Protein AF-A0A7W1G9V1-F1 (afdb_monomer_lite)

Sequence (197 aa):
MNDANRSIFRVDVLQRYMQSREEPVFPRCISPPIFVCLWLLLGLLVTGGLVAWFAQMPMYASGLAVVVSWQGKNQSLRDDVVMIAFLPPENLSRLRVGQKVFLGIDKAGNRLSIPIVAVEPEISSPSLARERFALNPGAAQAITQPSAIAVAPFEPSPTSLPASAYVGSIYHVDVEVGSRRVASLLPLVGRFFGESR

Foldseek 3Di:
DDPPDPDPDDVVVVVVVVVVVPPPPPPPPCDPVNVVVVVVVVVVVVVVVVVLQPDWDFDWFKFKKAWAFDPDPDPPDDRFTKIKTWTAPVLLVLDDFQWWKWWDPDPVRDTDTWTFHDWDNDWDALVRCCVVRVADPVVSVVRHGTTTITMTGDDDPPDPDGSVVRHNPMTIMIIRSDIDGSQCVPPVRVVPPPDDD

Radius of gyration: 36.72 Å; chains: 1; bounding box: 50×38×138 Å

Secondary structure (DSSP, 8-state):
-------SS-HHHHHHHHHGGGS--------HHHHHHHHHHHHHHHHHHHHHHHPEEEEEEEEEEEEEE---SSTTSTT-EEEEEEE-GGGGGG--TTPEEEEE--TT--EEEEE--EE-SSPBPHHHHHHHTT--HHHHHH--S-BEEEEEE----S-SS-GGGGTT-EEEEEEEEEEEEGGGGSTTTHHHH----

Structure (mmCIF, N/CA/C/O backbone):
data_AF-A0A7W1G9V1-F1
#
_entry.id   AF-A0A7W1G9V1-F1
#
loop_
_atom_site.group_PDB
_atom_site.id
_atom_site.type_symbol
_atom_site.label_atom_id
_atom_site.label_alt_id
_atom_site.label_comp_id
_atom_site.label_asym_id
_atom_site.label_entity_id
_atom_site.label_seq_id
_atom_site.pdbx_PDB_ins_code
_atom_site.Cartn_x
_atom_site.Cartn_y
_atom_site.Cartn_z
_atom_site.occupancy
_atom_site.B_iso_or_equiv
_atom_site.auth_seq_id
_atom_site.auth_comp_id
_atom_site.auth_asym_id
_atom_site.auth_atom_id
_atom_site.pdbx_PDB_model_num
ATOM 1 N N . MET A 1 1 ? -24.607 17.369 111.874 1.00 38.44 1 MET A N 1
ATOM 2 C CA . MET A 1 1 ? -23.996 18.115 110.755 1.00 38.44 1 MET A CA 1
ATOM 3 C C . MET A 1 1 ? -23.663 17.108 109.672 1.00 38.44 1 MET A C 1
ATOM 5 O O . MET A 1 1 ? -22.661 16.425 109.797 1.00 38.44 1 MET A O 1
ATOM 9 N N . ASN A 1 2 ? -24.562 16.940 108.698 1.00 43.75 2 ASN A N 1
ATOM 10 C CA . ASN A 1 2 ? -24.405 16.004 107.584 1.00 43.75 2 ASN A CA 1
ATOM 11 C C . ASN A 1 2 ? -24.379 16.814 106.287 1.00 43.75 2 ASN A C 1
ATOM 13 O O . ASN A 1 2 ? -25.431 17.149 105.745 1.00 43.75 2 ASN A O 1
ATOM 17 N N . ASP A 1 3 ? -23.176 17.124 105.811 1.00 54.22 3 ASP A N 1
ATOM 18 C CA . ASP A 1 3 ? -22.940 17.599 104.450 1.00 54.22 3 ASP A CA 1
ATOM 19 C C . ASP A 1 3 ? -23.044 16.410 103.491 1.00 54.22 3 ASP A C 1
ATOM 21 O O . ASP A 1 3 ? -22.060 15.786 103.095 1.00 54.22 3 ASP A O 1
ATOM 25 N N . ALA A 1 4 ? -24.279 16.051 103.148 1.00 56.56 4 ALA A N 1
ATOM 26 C CA . ALA A 1 4 ? -24.560 15.054 102.131 1.00 56.56 4 ALA A CA 1
ATOM 27 C C . ALA A 1 4 ? -24.703 15.737 100.763 1.00 56.56 4 ALA A C 1
ATOM 29 O O . ALA A 1 4 ? -25.782 16.141 100.340 1.00 56.56 4 ALA A O 1
ATOM 30 N N . ASN A 1 5 ? -23.566 15.827 100.078 1.00 56.22 5 ASN A N 1
ATOM 31 C CA . ASN A 1 5 ? -23.441 15.496 98.661 1.00 56.22 5 ASN A CA 1
ATOM 32 C C . ASN A 1 5 ? -24.384 16.239 97.690 1.00 56.22 5 ASN A C 1
ATOM 34 O O . ASN A 1 5 ? -25.265 15.662 97.049 1.00 56.22 5 ASN A O 1
ATOM 38 N N . ARG A 1 6 ? -24.149 17.544 97.526 1.00 57.19 6 ARG A N 1
ATOM 39 C CA . ARG A 1 6 ? -24.751 18.351 96.459 1.00 57.19 6 ARG A CA 1
ATOM 40 C C . ARG A 1 6 ? -24.034 18.049 95.137 1.00 57.19 6 ARG A C 1
ATOM 42 O O . ARG A 1 6 ? -23.133 18.771 94.725 1.00 57.19 6 ARG A O 1
ATOM 49 N N . SER A 1 7 ? -24.418 16.945 94.497 1.00 60.22 7 SER A N 1
ATOM 50 C CA . SER A 1 7 ? -23.969 16.578 93.150 1.00 60.22 7 SER A CA 1
ATOM 51 C C . SER A 1 7 ? -24.288 17.707 92.161 1.00 60.22 7 SER A C 1
ATOM 53 O O . SER A 1 7 ? -25.448 17.956 91.834 1.00 60.22 7 SER A O 1
ATOM 55 N N . ILE A 1 8 ? -23.248 18.396 91.682 1.00 60.09 8 ILE A N 1
ATOM 56 C CA . ILE A 1 8 ? -23.322 19.420 90.620 1.00 60.09 8 ILE A CA 1
ATOM 57 C C . ILE A 1 8 ? -23.707 18.790 89.270 1.00 60.09 8 ILE A C 1
ATOM 59 O O . ILE A 1 8 ? -24.211 19.465 88.372 1.00 60.09 8 I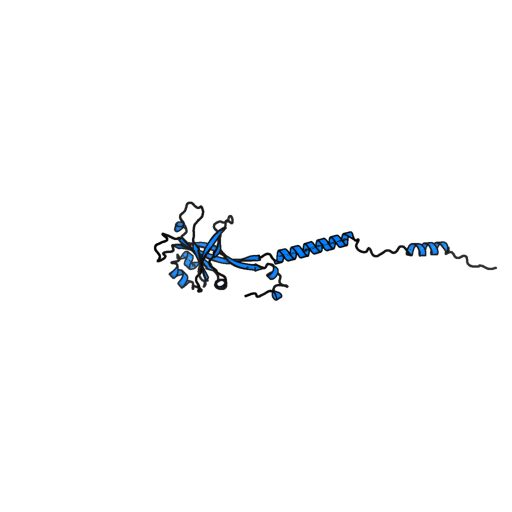LE A O 1
ATOM 63 N N . PHE A 1 9 ? -23.550 17.473 89.143 1.00 57.84 9 PHE A N 1
ATOM 64 C CA . PHE A 1 9 ? -24.032 16.712 88.005 1.00 57.84 9 PHE A CA 1
ATOM 65 C C . PHE A 1 9 ? -25.499 16.352 88.235 1.00 57.84 9 PHE A C 1
ATOM 67 O O . PHE A 1 9 ? -25.835 15.381 88.917 1.00 57.84 9 PHE A O 1
ATOM 74 N N . ARG A 1 10 ? -26.392 17.173 87.674 1.00 62.53 10 ARG A N 1
ATOM 75 C CA . ARG A 1 10 ? -27.800 16.807 87.508 1.00 62.53 10 ARG A CA 1
ATOM 76 C C . ARG A 1 10 ? -27.857 15.543 86.651 1.00 62.53 10 ARG A C 1
ATOM 78 O O . ARG A 1 10 ? -27.397 15.545 85.510 1.00 62.53 10 ARG A O 1
ATOM 85 N N . VAL A 1 11 ? -28.439 14.484 87.204 1.00 65.31 11 VAL A N 1
ATOM 86 C CA . VAL A 1 11 ? -28.649 13.192 86.527 1.00 65.31 11 VAL A CA 1
ATOM 87 C C . VAL A 1 11 ? -29.382 13.379 85.187 1.00 65.31 11 VAL A C 1
ATOM 89 O O . VAL A 1 11 ? -29.061 12.711 84.208 1.00 65.31 11 VAL A O 1
ATOM 92 N N . ASP A 1 12 ? -30.242 14.396 85.091 1.00 63.50 12 ASP A N 1
ATOM 93 C CA . ASP A 1 12 ? -30.962 14.767 83.866 1.00 63.50 12 ASP A CA 1
ATOM 94 C C . ASP A 1 12 ? -30.051 15.129 82.679 1.00 63.50 12 ASP A C 1
ATOM 96 O O . ASP A 1 12 ? -30.422 14.937 81.519 1.00 63.50 12 ASP A O 1
ATOM 100 N N . VAL A 1 13 ? -28.851 15.663 82.938 1.00 66.75 13 VAL A N 1
ATOM 101 C CA . VAL A 1 13 ? -27.919 16.081 81.875 1.00 66.75 13 VAL A CA 1
ATOM 102 C C . VAL A 1 13 ? -27.185 14.871 81.303 1.00 66.75 13 VAL A C 1
ATOM 104 O O . VAL A 1 13 ? -26.988 14.785 80.093 1.00 66.75 13 VAL A O 1
ATOM 107 N N . LEU A 1 14 ? -26.852 13.902 82.160 1.00 68.81 14 LEU A N 1
ATOM 108 C CA . LEU A 1 14 ? -26.299 12.609 81.753 1.00 68.81 14 LEU A CA 1
ATOM 109 C C . LEU A 1 14 ? -27.310 11.814 80.923 1.00 68.81 14 LEU A C 1
ATOM 111 O O . LEU A 1 14 ? -26.939 11.249 79.898 1.00 68.81 14 LEU A O 1
ATOM 115 N N . GLN A 1 15 ? -28.591 11.847 81.298 1.00 69.06 15 GLN A N 1
ATOM 116 C CA . GLN A 1 15 ? -29.641 11.149 80.560 1.00 69.06 15 GLN A CA 1
ATOM 117 C C . GLN A 1 15 ? -29.842 11.725 79.150 1.00 69.06 15 GLN A C 1
ATOM 119 O O . GLN A 1 15 ? -29.914 10.963 78.189 1.00 69.06 15 GLN A O 1
ATOM 124 N N . ARG A 1 16 ? -29.818 13.057 78.986 1.00 66.69 16 ARG A N 1
ATOM 125 C CA . ARG A 1 16 ? -29.844 13.681 77.647 1.00 66.69 16 ARG A CA 1
ATOM 126 C C . ARG A 1 16 ? -28.592 13.374 76.826 1.00 66.69 16 ARG A C 1
ATOM 128 O O . ARG A 1 16 ? -28.695 13.166 75.623 1.00 66.69 16 ARG A O 1
ATOM 135 N N . TYR A 1 17 ? -27.423 13.313 77.463 1.00 68.12 17 TYR A N 1
ATOM 136 C CA . TYR A 1 17 ? -26.169 13.003 76.772 1.00 68.12 17 TYR A CA 1
ATOM 137 C C . TYR A 1 17 ? -26.102 11.542 76.297 1.00 68.12 17 TYR A C 1
ATOM 139 O O . TYR A 1 17 ? -25.549 11.270 75.233 1.00 68.12 17 TYR A O 1
ATOM 147 N N . MET A 1 18 ? -26.697 10.606 77.047 1.00 68.56 18 MET A N 1
ATOM 148 C CA . MET A 1 18 ? -26.841 9.212 76.610 1.00 68.56 18 MET A CA 1
ATOM 149 C C . MET A 1 18 ? -27.850 9.083 75.463 1.00 68.56 18 MET A C 1
ATOM 151 O O . MET A 1 18 ? -27.569 8.386 74.494 1.00 68.56 18 MET A O 1
ATOM 155 N N . GLN A 1 19 ? -28.957 9.828 75.510 1.00 64.75 19 GLN A N 1
ATOM 156 C CA . GLN A 1 19 ? -29.991 9.801 74.471 1.00 64.75 19 GLN A CA 1
ATOM 157 C C . GLN A 1 19 ? -29.522 10.417 73.136 1.00 64.75 19 GLN A C 1
ATOM 159 O O . GLN A 1 19 ? -29.914 9.950 72.073 1.00 64.75 19 GLN A O 1
ATOM 164 N N . SER A 1 20 ? -28.623 11.410 73.161 1.00 60.06 20 SER A N 1
ATOM 165 C CA . SER A 1 20 ? -28.018 11.980 71.943 1.00 60.06 20 SER A CA 1
ATOM 166 C C . SER A 1 20 ? -26.908 11.124 71.315 1.00 60.06 20 SER A C 1
ATOM 168 O O . SER A 1 20 ? -26.479 11.429 70.205 1.00 60.06 20 SER A O 1
ATOM 170 N N . ARG A 1 21 ? -26.425 10.060 71.978 1.00 58.34 21 ARG A N 1
ATOM 171 C CA . ARG A 1 21 ? -25.443 9.121 71.394 1.00 58.34 21 ARG A CA 1
ATOM 172 C C . ARG A 1 21 ? -26.074 7.967 70.615 1.00 58.34 21 ARG A C 1
ATOM 174 O O . ARG A 1 21 ? -25.341 7.185 70.015 1.00 58.34 21 ARG A O 1
ATOM 181 N N . GLU A 1 22 ? -27.398 7.875 70.612 1.00 57.56 22 GLU A N 1
ATOM 182 C CA . GLU A 1 22 ? -28.141 6.849 69.881 1.00 57.56 22 GLU A CA 1
ATOM 183 C C . GLU A 1 22 ? -28.600 7.298 68.498 1.00 57.56 22 GLU A C 1
ATOM 185 O O . GLU A 1 22 ? -29.248 6.507 67.824 1.00 57.56 22 GLU A O 1
ATOM 190 N N . GLU A 1 23 ? -28.256 8.506 68.031 1.00 55.50 23 GLU A N 1
ATOM 191 C CA . GLU A 1 23 ? -28.350 8.772 66.596 1.00 55.50 23 GLU A CA 1
ATOM 192 C C . GLU A 1 23 ? -27.282 7.919 65.916 1.00 55.50 23 GLU A C 1
ATOM 194 O O . GLU A 1 23 ? -26.089 8.243 65.988 1.00 55.50 23 GLU A O 1
ATOM 199 N N . PRO A 1 24 ? -27.663 6.789 65.296 1.00 55.78 24 PRO A N 1
ATOM 200 C CA . PRO A 1 24 ? -26.703 5.948 64.638 1.00 55.78 24 PRO A CA 1
ATOM 201 C C . PRO A 1 24 ? -26.304 6.772 63.428 1.00 55.78 24 PRO A C 1
ATOM 203 O O . PRO A 1 24 ? -27.071 6.923 62.473 1.00 55.78 24 PRO A O 1
ATOM 206 N N . VAL A 1 25 ? -25.111 7.356 63.480 1.00 58.84 25 VAL A N 1
ATOM 207 C CA . VAL A 1 25 ? -24.459 7.904 62.300 1.00 58.84 25 VAL A CA 1
ATOM 208 C C . VAL A 1 25 ? -24.107 6.683 61.463 1.00 58.84 25 VAL A C 1
ATOM 210 O O . VAL A 1 25 ? -22.977 6.200 61.482 1.00 58.84 25 VAL A O 1
ATOM 213 N N . PHE A 1 26 ? -25.120 6.105 60.810 1.00 56.03 26 PHE A N 1
ATOM 214 C CA . PHE A 1 26 ? -24.938 5.030 59.862 1.00 56.03 26 PHE A CA 1
ATOM 215 C C . PHE A 1 26 ? -23.887 5.559 58.888 1.00 56.03 26 PHE A C 1
ATOM 217 O O . PHE A 1 26 ? -24.108 6.630 58.304 1.00 56.03 26 PHE A O 1
ATOM 224 N N . PRO A 1 27 ? -22.719 4.896 58.765 1.00 60.25 27 PRO A N 1
ATOM 225 C CA . PRO A 1 27 ? -21.726 5.291 57.780 1.00 60.25 27 PRO A CA 1
ATOM 226 C C . PRO A 1 27 ? -22.494 5.329 56.475 1.00 60.25 27 PRO A C 1
ATOM 228 O O . PRO A 1 27 ? -23.068 4.303 56.135 1.00 60.25 27 PRO A O 1
ATOM 231 N N . ARG A 1 28 ? -22.633 6.515 55.859 1.00 60.72 28 ARG A N 1
ATOM 232 C CA . ARG A 1 28 ? -23.491 6.767 54.691 1.00 60.72 28 ARG A CA 1
ATOM 233 C C . ARG A 1 28 ? -23.286 5.636 53.690 1.00 60.72 28 ARG A C 1
ATOM 235 O O . ARG A 1 28 ? -22.370 5.687 52.870 1.00 60.72 28 ARG A O 1
ATOM 242 N N . CYS A 1 29 ? -24.112 4.598 53.796 1.00 57.47 29 CYS A N 1
ATOM 243 C CA . CYS A 1 29 ? -24.125 3.504 52.860 1.00 57.47 29 CYS A CA 1
ATOM 244 C C . CYS A 1 29 ? -24.561 4.179 51.579 1.00 57.47 29 CYS A C 1
ATOM 246 O O . CYS A 1 29 ? -25.627 4.793 51.523 1.00 57.47 29 CYS A O 1
ATOM 248 N N . ILE A 1 30 ? -23.631 4.182 50.635 1.00 60.53 30 ILE A N 1
ATOM 249 C CA . ILE A 1 30 ? -23.743 4.701 49.282 1.00 60.53 30 ILE A CA 1
ATOM 250 C C . ILE A 1 30 ? -25.204 4.563 48.849 1.00 60.53 30 ILE A C 1
ATOM 252 O O . ILE A 1 30 ? -25.733 3.452 48.813 1.00 60.53 30 ILE A O 1
ATOM 256 N N . SER A 1 31 ? -25.887 5.692 48.657 1.00 67.56 31 SER A N 1
ATOM 257 C CA . SER A 1 31 ? -27.336 5.686 48.480 1.00 67.56 31 SER A CA 1
ATOM 258 C C . SER A 1 31 ? -27.717 4.791 47.287 1.00 67.56 31 SER A C 1
ATOM 260 O O . SER A 1 31 ? -26.986 4.769 46.291 1.00 67.56 31 SER A O 1
ATOM 262 N N . PRO A 1 32 ? -28.853 4.067 47.343 1.00 75.50 32 PRO A N 1
ATOM 263 C CA . PRO A 1 32 ? -29.289 3.150 46.284 1.00 75.50 32 PRO A CA 1
ATOM 264 C C . PRO A 1 32 ? -29.155 3.685 44.843 1.00 75.50 32 PRO A C 1
ATOM 266 O O . PRO A 1 32 ? -28.687 2.936 43.984 1.00 75.50 32 PRO A O 1
ATOM 269 N N . PRO A 1 33 ? -29.472 4.965 44.536 1.00 78.00 33 PRO A N 1
ATOM 270 C CA . PRO A 1 33 ? -29.296 5.487 43.179 1.00 78.00 33 PRO A CA 1
ATOM 271 C C . PRO A 1 33 ? -27.828 5.597 42.740 1.00 78.00 33 PRO A C 1
ATOM 273 O O . PRO A 1 33 ? -27.540 5.427 41.557 1.00 78.00 33 PRO A O 1
ATOM 276 N N . ILE A 1 34 ? -26.885 5.841 43.659 1.00 84.06 34 ILE A N 1
ATOM 277 C CA . ILE A 1 34 ? -25.451 5.904 43.330 1.00 84.06 34 ILE A CA 1
ATOM 278 C C . ILE A 1 34 ? -24.946 4.519 42.922 1.00 84.06 34 ILE A C 1
ATOM 280 O O . ILE A 1 34 ? -24.155 4.413 41.990 1.00 84.06 34 ILE A O 1
ATOM 284 N N . PHE A 1 35 ? -25.440 3.455 43.562 1.00 84.12 35 PHE A N 1
ATOM 285 C CA . PHE A 1 35 ? -25.099 2.082 43.188 1.00 84.12 35 PHE A CA 1
ATOM 286 C C . PHE A 1 35 ? -25.554 1.757 41.760 1.00 84.12 35 PHE A C 1
ATOM 288 O O . PHE A 1 35 ? -24.770 1.238 40.969 1.00 84.12 35 PHE A O 1
ATOM 295 N N . VAL A 1 36 ? -26.784 2.134 41.393 1.00 87.31 36 VAL A N 1
ATOM 296 C CA . VAL A 1 36 ? -27.292 1.975 40.018 1.00 87.31 36 VAL A CA 1
ATOM 297 C C . VAL A 1 36 ? -26.468 2.801 39.028 1.00 87.31 36 VAL A C 1
ATOM 299 O O . VAL A 1 36 ? -26.092 2.295 37.975 1.00 87.31 36 VAL A O 1
ATOM 302 N N . CYS A 1 37 ? -26.134 4.047 39.376 1.00 87.38 37 CYS A N 1
ATOM 303 C CA . CYS A 1 37 ? -25.309 4.917 38.538 1.00 87.38 37 CYS A CA 1
ATOM 304 C C . CYS A 1 37 ? -23.906 4.325 38.301 1.00 87.38 37 CYS A C 1
ATOM 306 O O . CYS A 1 37 ? -23.437 4.284 37.165 1.00 87.38 37 CYS A O 1
ATOM 308 N N . LEU A 1 38 ? -23.268 3.788 39.347 1.00 88.44 38 LEU A N 1
ATOM 309 C CA . LEU A 1 38 ? -21.981 3.095 39.249 1.00 88.44 38 LEU A CA 1
ATOM 310 C C . LEU A 1 38 ? -22.063 1.853 38.356 1.00 88.44 38 LEU A C 1
ATOM 312 O O . LEU A 1 38 ? -21.178 1.648 37.530 1.00 88.44 38 LEU A O 1
ATOM 316 N N . TRP A 1 39 ? -23.124 1.053 38.476 1.00 92.94 39 TRP A N 1
ATOM 317 C CA . TRP A 1 39 ? -23.336 -0.110 37.611 1.00 92.94 39 TRP A CA 1
ATOM 318 C C . TRP A 1 39 ? -23.568 0.269 36.150 1.00 92.94 39 TRP A C 1
ATOM 320 O O . TRP A 1 39 ? -23.023 -0.387 35.264 1.00 92.94 39 TRP A O 1
ATOM 330 N N . LEU A 1 40 ? -24.327 1.334 35.882 1.00 94.25 40 LEU A N 1
ATOM 331 C CA . LEU A 1 40 ? -24.512 1.850 34.524 1.00 94.25 40 LEU A CA 1
ATOM 332 C C . LEU A 1 40 ? -23.189 2.333 33.928 1.00 94.25 40 LEU A C 1
ATOM 334 O O . LEU A 1 40 ? -22.882 2.013 32.782 1.00 94.25 40 LEU A O 1
ATOM 338 N N . LEU A 1 41 ? -22.384 3.050 34.714 1.00 91.69 41 LEU A N 1
ATOM 339 C CA . LEU A 1 41 ? -21.074 3.532 34.284 1.00 91.69 41 LEU A CA 1
ATOM 340 C C . LEU A 1 41 ? -20.109 2.365 34.030 1.00 91.69 41 LEU A C 1
ATOM 342 O O . LEU A 1 41 ? -19.414 2.355 33.016 1.00 91.69 41 LEU A O 1
ATOM 346 N N . LEU A 1 42 ? -20.124 1.342 34.890 1.00 93.56 42 LEU A N 1
ATOM 347 C CA . LEU A 1 42 ? -19.362 0.108 34.695 1.00 93.56 42 LEU A CA 1
ATOM 348 C C . LEU A 1 42 ? -19.804 -0.625 33.421 1.00 93.56 42 LEU A C 1
ATOM 350 O O . LEU A 1 42 ? -18.960 -1.033 32.628 1.00 93.56 42 LEU A O 1
ATOM 354 N N . GLY A 1 43 ? -21.112 -0.753 33.189 1.00 94.25 43 GLY A N 1
ATOM 355 C CA . GLY A 1 43 ? -21.662 -1.355 31.976 1.00 94.25 43 GLY A CA 1
ATOM 356 C C . GLY A 1 43 ? -21.246 -0.600 30.712 1.00 94.25 43 GLY A C 1
ATOM 357 O O . GLY A 1 43 ? -20.814 -1.220 29.740 1.00 94.25 43 GLY A O 1
ATOM 358 N N . LEU A 1 44 ? -21.296 0.734 30.736 1.00 92.00 44 LEU A N 1
ATOM 359 C CA . LEU A 1 44 ? -20.823 1.581 29.639 1.00 92.00 44 LEU A CA 1
ATOM 360 C C . LEU A 1 44 ? -19.322 1.382 29.376 1.00 92.00 44 LEU A C 1
ATOM 362 O O . LEU A 1 44 ? -18.895 1.267 28.229 1.00 92.00 44 LEU A O 1
ATOM 366 N N . LEU A 1 45 ? -18.517 1.293 30.436 1.00 89.50 45 LEU A N 1
ATOM 367 C CA . LEU A 1 45 ? -17.079 1.072 30.320 1.00 89.50 45 LEU A CA 1
ATOM 368 C C . LEU A 1 45 ? -16.766 -0.307 29.720 1.00 89.50 45 LEU A C 1
ATOM 370 O O . LEU A 1 45 ? -15.938 -0.417 28.817 1.00 89.50 45 LEU A O 1
ATOM 374 N N . VAL A 1 46 ? -17.451 -1.355 30.188 1.00 89.88 46 VAL A N 1
ATOM 375 C CA . VAL A 1 46 ? -17.274 -2.727 29.692 1.00 89.88 46 VAL A CA 1
ATOM 376 C C . VAL A 1 46 ? -17.710 -2.836 28.235 1.00 89.88 46 VAL A C 1
ATOM 378 O O . VAL A 1 46 ? -16.973 -3.389 27.424 1.00 89.88 46 VAL A O 1
ATOM 381 N N . THR A 1 47 ? -18.871 -2.285 27.879 1.00 87.38 47 THR A N 1
ATOM 382 C CA . THR A 1 47 ? -19.364 -2.285 26.491 1.00 87.38 47 THR A CA 1
ATOM 383 C C . THR A 1 47 ? -18.447 -1.492 25.565 1.00 87.38 47 THR A C 1
ATOM 385 O O . THR A 1 47 ? -18.086 -2.000 24.506 1.00 87.38 47 THR A O 1
ATOM 388 N N . GLY A 1 48 ? -17.984 -0.308 25.976 1.00 84.44 48 GLY A N 1
ATOM 389 C CA . GLY A 1 48 ? -16.996 0.472 25.229 1.00 84.44 48 GLY A CA 1
ATOM 390 C C . GLY A 1 48 ? -15.683 -0.288 25.025 1.00 84.44 48 GLY A C 1
ATOM 391 O O . GLY A 1 48 ? -15.161 -0.328 23.912 1.00 84.44 48 GLY A O 1
ATOM 392 N N . GLY A 1 49 ? -15.190 -0.965 26.066 1.00 81.44 49 GLY A N 1
ATOM 393 C CA . GLY A 1 49 ? -14.019 -1.837 25.981 1.00 81.44 49 GLY A CA 1
ATOM 394 C C . GLY A 1 49 ? -14.222 -3.015 25.024 1.00 81.44 49 GLY A C 1
ATOM 395 O O . GLY A 1 49 ? -13.343 -3.301 24.213 1.00 81.44 49 GLY A O 1
ATOM 396 N N . LEU A 1 50 ? -15.392 -3.660 25.063 1.00 81.31 50 LEU A N 1
ATOM 397 C CA . LEU A 1 50 ? -15.736 -4.763 24.162 1.00 81.31 50 LEU A CA 1
ATOM 398 C C . LEU A 1 50 ? -15.781 -4.292 22.703 1.00 81.31 50 LEU A C 1
ATOM 400 O O . LEU A 1 50 ? -15.199 -4.921 21.826 1.00 81.31 50 LEU A O 1
ATOM 404 N N . VAL A 1 51 ? -16.431 -3.159 22.435 1.00 81.12 51 VAL A N 1
ATOM 405 C CA . VAL A 1 51 ? -16.527 -2.586 21.085 1.00 81.12 51 VAL A CA 1
ATOM 406 C C . VAL A 1 51 ? -15.145 -2.188 20.567 1.00 81.12 51 VAL A C 1
ATOM 408 O O . VAL A 1 51 ? -14.782 -2.547 19.447 1.00 81.12 51 VAL A O 1
ATOM 411 N N . ALA A 1 52 ? -14.335 -1.524 21.396 1.00 75.75 52 ALA A N 1
ATOM 412 C CA . ALA A 1 52 ? -12.958 -1.181 21.051 1.00 75.75 52 ALA A CA 1
ATOM 413 C C . ALA A 1 52 ? -12.097 -2.429 20.786 1.00 75.75 52 ALA A C 1
ATOM 415 O O . ALA A 1 52 ? -11.208 -2.400 19.937 1.00 75.75 52 ALA A O 1
ATOM 416 N N . TRP A 1 53 ? -12.379 -3.544 21.463 1.00 72.00 53 TRP A N 1
ATOM 417 C CA . TRP A 1 53 ? -11.699 -4.818 21.235 1.00 72.00 53 TRP A CA 1
ATOM 418 C C . TRP A 1 53 ? -12.025 -5.433 19.869 1.00 72.00 53 TRP A C 1
ATOM 420 O O . TRP A 1 53 ? -11.149 -6.023 19.230 1.00 72.00 53 TRP A O 1
ATOM 430 N N . PHE A 1 54 ? -13.272 -5.305 19.411 1.00 73.56 54 PHE A N 1
ATOM 431 C CA . PHE A 1 54 ? -13.715 -5.847 18.124 1.00 73.56 54 PHE A CA 1
ATOM 432 C C . PHE A 1 54 ? -13.316 -4.991 16.919 1.00 73.56 54 PHE A C 1
ATOM 434 O O . PHE A 1 54 ? -13.363 -5.484 15.791 1.00 73.56 54 PHE A O 1
ATOM 441 N N . ALA A 1 55 ? -12.872 -3.751 17.134 1.00 73.06 55 ALA A N 1
ATOM 442 C CA . ALA A 1 55 ? -12.358 -2.916 16.061 1.00 73.06 55 ALA A CA 1
ATOM 443 C C . ALA A 1 55 ? -11.102 -3.552 15.432 1.00 73.06 55 ALA A C 1
ATOM 445 O O . ALA A 1 55 ? -10.071 -3.770 16.081 1.00 73.06 55 ALA A O 1
ATOM 446 N N . GLN A 1 56 ? -11.200 -3.870 14.142 1.00 75.88 56 GLN A N 1
ATOM 447 C CA . GLN A 1 56 ? -10.076 -4.305 13.323 1.00 75.88 56 GLN A CA 1
ATOM 448 C C . GLN A 1 56 ? -9.443 -3.069 12.691 1.00 75.88 56 GLN A C 1
ATOM 450 O O . GLN A 1 56 ? -10.117 -2.308 12.003 1.00 75.88 56 GLN A O 1
ATOM 455 N N . MET A 1 57 ? -8.154 -2.858 12.939 1.00 75.75 57 MET A N 1
ATOM 456 C CA . MET A 1 57 ? -7.402 -1.768 12.336 1.00 75.75 57 MET A CA 1
ATOM 457 C C . MET A 1 57 ? -6.643 -2.307 11.117 1.00 75.75 57 MET A C 1
ATOM 459 O O . MET A 1 57 ? -5.886 -3.275 11.268 1.00 75.75 57 MET A O 1
ATOM 463 N N . PRO A 1 58 ? -6.834 -1.732 9.917 1.00 79.56 58 PRO A N 1
ATOM 464 C CA . PRO A 1 58 ? -6.058 -2.124 8.748 1.00 79.56 58 PRO A CA 1
ATOM 465 C C . PRO A 1 58 ? -4.578 -1.806 8.984 1.00 79.56 58 PRO A C 1
ATOM 467 O O . PRO A 1 58 ? -4.221 -0.735 9.479 1.00 79.56 58 PRO A O 1
ATOM 470 N N . MET A 1 59 ? -3.717 -2.768 8.669 1.00 84.06 59 MET A N 1
ATOM 471 C CA . MET A 1 59 ? -2.271 -2.605 8.664 1.00 84.06 59 MET A CA 1
ATOM 472 C C . MET A 1 59 ? -1.830 -2.230 7.259 1.00 84.06 59 MET A C 1
ATOM 474 O O . MET A 1 59 ? -2.108 -2.947 6.298 1.00 84.06 59 MET A O 1
ATOM 478 N N . TYR A 1 60 ? -1.098 -1.128 7.171 1.00 88.94 60 TYR A N 1
ATOM 479 C CA . TYR A 1 60 ? -0.535 -0.642 5.926 1.00 88.94 60 TYR A CA 1
ATOM 480 C C . TYR A 1 60 ? 0.965 -0.905 5.894 1.00 88.94 60 TYR A C 1
ATOM 482 O O . TYR A 1 60 ? 1.664 -0.683 6.884 1.00 88.94 60 TYR A O 1
ATOM 490 N N . ALA A 1 61 ? 1.450 -1.380 4.755 1.00 90.44 61 ALA A N 1
ATOM 491 C CA . ALA A 1 61 ? 2.861 -1.407 4.432 1.00 90.44 61 ALA A CA 1
ATOM 492 C C . ALA A 1 61 ? 3.160 -0.240 3.497 1.00 90.44 61 ALA A C 1
ATOM 494 O O . ALA A 1 61 ? 2.625 -0.175 2.389 1.00 90.44 61 ALA A O 1
ATOM 495 N N . SER A 1 62 ? 4.008 0.675 3.954 1.00 91.94 62 SER A N 1
ATOM 496 C CA . SER A 1 62 ? 4.451 1.799 3.140 1.00 91.94 62 SER A CA 1
ATOM 497 C C . SER A 1 62 ? 5.596 1.373 2.227 1.00 91.94 62 SER A C 1
ATOM 499 O O . SER A 1 62 ? 6.501 0.640 2.634 1.00 91.94 62 SER A O 1
ATOM 501 N N . GLY A 1 63 ? 5.550 1.845 0.990 1.00 92.06 63 GLY A N 1
ATOM 502 C CA . GLY A 1 63 ? 6.532 1.546 -0.039 1.00 92.06 63 GLY A CA 1
ATOM 503 C C . GLY A 1 63 ? 6.662 2.673 -1.053 1.00 92.06 63 GLY A C 1
ATOM 504 O O . GLY A 1 63 ? 6.029 3.730 -0.950 1.00 92.06 63 GLY A O 1
ATOM 505 N N . LEU A 1 64 ? 7.506 2.430 -2.047 1.00 92.25 64 LEU A N 1
ATOM 506 C CA . LEU A 1 64 ? 7.621 3.282 -3.224 1.00 92.25 64 LEU A CA 1
ATOM 507 C C . LEU A 1 64 ? 6.897 2.608 -4.371 1.00 92.25 64 LEU A C 1
ATOM 509 O O . LEU A 1 64 ? 6.991 1.397 -4.516 1.00 92.25 64 LEU A O 1
ATOM 513 N N . ALA A 1 65 ? 6.224 3.371 -5.214 1.00 92.06 65 ALA A N 1
ATOM 514 C CA . ALA A 1 65 ? 5.706 2.852 -6.461 1.00 92.06 65 ALA A CA 1
ATOM 515 C C . ALA A 1 65 ? 6.238 3.627 -7.651 1.00 92.06 65 ALA A C 1
ATOM 517 O O . ALA A 1 65 ? 6.453 4.835 -7.572 1.00 92.06 65 ALA A O 1
ATOM 518 N N . VAL A 1 66 ? 6.438 2.918 -8.753 1.00 92.06 66 VAL A N 1
ATOM 519 C CA . VAL A 1 66 ? 6.880 3.490 -10.018 1.00 92.06 66 VAL A CA 1
ATOM 520 C C . VAL A 1 66 ? 5.856 3.145 -11.080 1.00 92.06 66 VAL A C 1
ATOM 522 O O . VAL A 1 66 ? 5.439 1.994 -11.204 1.00 92.06 66 VAL A O 1
ATOM 525 N N . VAL A 1 67 ? 5.451 4.151 -11.844 1.00 91.19 67 VAL A N 1
ATOM 526 C CA . VAL A 1 67 ? 4.566 3.960 -12.991 1.00 91.19 67 VAL A CA 1
ATOM 527 C C . VAL A 1 67 ? 5.412 3.561 -14.194 1.00 91.19 67 VAL A C 1
ATOM 529 O O . VAL A 1 67 ? 6.345 4.275 -14.563 1.00 91.19 67 VAL A O 1
ATOM 532 N N . VAL A 1 68 ? 5.103 2.426 -14.813 1.00 89.81 68 VAL A N 1
ATOM 533 C CA . VAL A 1 68 ? 5.810 1.911 -15.990 1.00 89.81 68 VAL A CA 1
ATOM 534 C C . VAL A 1 68 ? 4.823 1.576 -17.102 1.00 89.81 68 VAL A C 1
ATOM 536 O O . VAL A 1 68 ? 3.661 1.257 -16.855 1.00 89.81 68 VAL A O 1
ATOM 539 N N . SER A 1 69 ? 5.289 1.630 -18.347 1.00 86.75 69 SER A N 1
ATOM 540 C CA . SER A 1 69 ? 4.533 1.069 -19.465 1.00 86.75 69 SER A CA 1
ATOM 541 C C . SER A 1 69 ? 4.744 -0.444 -19.482 1.00 86.75 69 SER A C 1
ATOM 543 O O . SER A 1 69 ? 5.875 -0.922 -19.587 1.00 86.75 69 SER A O 1
ATOM 545 N N . TRP A 1 70 ? 3.669 -1.220 -19.334 1.00 76.62 70 TRP A N 1
ATOM 546 C CA . TRP A 1 70 ? 3.765 -2.673 -19.390 1.00 76.62 70 TRP A CA 1
ATOM 547 C C . TRP A 1 70 ? 3.661 -3.146 -20.835 1.00 76.62 70 TRP A C 1
ATOM 549 O O . TRP A 1 70 ? 2.579 -3.242 -21.410 1.00 76.62 70 TRP A O 1
ATOM 559 N N . GLN A 1 71 ? 4.800 -3.492 -21.430 1.00 64.44 71 GLN A N 1
ATOM 560 C CA . GLN A 1 71 ? 4.833 -4.157 -22.731 1.00 64.44 71 GLN A CA 1
ATOM 561 C C . GLN A 1 71 ? 4.683 -5.671 -22.539 1.00 64.44 71 GLN A C 1
ATOM 563 O O . GLN A 1 71 ? 5.625 -6.451 -22.671 1.00 64.44 71 GLN A O 1
ATOM 568 N N . GLY A 1 72 ? 3.477 -6.091 -22.159 1.00 56.81 72 GLY A N 1
ATOM 569 C CA . GLY A 1 72 ? 3.132 -7.501 -22.031 1.00 56.81 72 GLY A CA 1
ATOM 570 C C . GLY A 1 72 ? 3.126 -8.214 -23.387 1.00 56.81 72 GLY A C 1
ATOM 571 O O . GLY A 1 72 ? 2.632 -7.696 -24.383 1.00 56.81 72 GLY A O 1
ATOM 572 N N . LYS A 1 73 ? 3.617 -9.458 -23.419 1.00 49.25 73 LYS A N 1
ATOM 573 C CA . LYS A 1 73 ? 3.646 -10.328 -24.614 1.00 49.25 73 LYS A CA 1
ATOM 574 C C . LYS A 1 73 ? 2.252 -10.747 -25.129 1.00 49.25 73 LYS A C 1
ATOM 576 O O . LYS A 1 73 ? 2.161 -11.339 -26.200 1.00 49.25 73 LYS A O 1
ATOM 581 N N . ASN A 1 74 ? 1.183 -10.444 -24.385 1.00 46.25 74 ASN A N 1
ATOM 582 C CA . ASN A 1 74 ? -0.203 -10.751 -24.743 1.00 46.25 74 ASN A CA 1
ATOM 583 C C . ASN A 1 74 ? -0.893 -9.505 -25.318 1.00 46.25 74 ASN A C 1
ATOM 585 O O . ASN A 1 74 ? -1.204 -8.558 -24.604 1.00 46.25 74 ASN A O 1
ATOM 589 N N . GLN A 1 75 ? -1.133 -9.544 -26.629 1.00 44.97 75 GLN A N 1
ATOM 590 C CA . GLN A 1 75 ? -1.562 -8.452 -27.516 1.00 44.97 75 GLN A CA 1
ATOM 591 C C . GLN A 1 75 ? -2.986 -7.894 -27.290 1.00 44.97 75 GLN A C 1
ATOM 593 O O . GLN A 1 75 ? -3.506 -7.198 -28.158 1.00 44.97 75 GLN A O 1
ATOM 598 N N . SER A 1 76 ? -3.651 -8.184 -26.171 1.00 46.56 76 SER A N 1
ATOM 599 C CA . SER A 1 76 ? -5.051 -7.781 -25.956 1.00 46.56 76 SER A CA 1
ATOM 600 C C . SER A 1 76 ? -5.235 -6.474 -25.177 1.00 46.56 76 SER A C 1
ATOM 602 O O . SER A 1 76 ? -6.350 -5.965 -25.137 1.00 46.56 76 SER A O 1
ATOM 604 N N . LEU A 1 77 ? -4.174 -5.910 -24.588 1.00 48.31 77 LEU A N 1
ATOM 605 C CA . LEU A 1 77 ? -4.222 -4.642 -23.850 1.00 48.31 77 LEU A CA 1
ATOM 606 C C . LEU A 1 77 ? -3.170 -3.691 -24.431 1.00 48.31 77 LEU A C 1
ATOM 608 O O . LEU A 1 77 ? -1.966 -3.895 -24.302 1.00 48.31 77 LEU A O 1
ATOM 612 N N . ARG A 1 78 ? -3.652 -2.703 -25.181 1.00 44.94 78 ARG A N 1
ATOM 613 C CA . ARG A 1 78 ? -2.860 -1.676 -25.864 1.00 44.94 78 ARG A CA 1
ATOM 614 C C . ARG A 1 78 ? -2.456 -0.631 -24.816 1.00 44.94 78 ARG A C 1
ATOM 616 O O . ARG A 1 78 ? -3.346 -0.063 -24.200 1.00 44.94 78 ARG A O 1
ATOM 623 N N . ASP A 1 79 ? -1.157 -0.393 -24.634 1.00 57.72 79 ASP A N 1
ATOM 624 C CA . ASP A 1 79 ? -0.601 0.633 -23.729 1.00 57.72 79 ASP A CA 1
ATOM 625 C C . ASP A 1 79 ? -1.135 0.601 -22.286 1.00 57.72 79 ASP A C 1
ATOM 627 O O . ASP A 1 79 ? -1.519 1.630 -21.727 1.00 57.72 79 ASP A O 1
ATOM 631 N N . ASP A 1 80 ? -1.124 -0.577 -21.657 1.00 77.88 80 ASP A N 1
ATOM 632 C CA . ASP A 1 80 ? -1.495 -0.675 -20.246 1.00 77.88 80 ASP A CA 1
ATOM 633 C C . ASP A 1 80 ? -0.371 -0.090 -19.379 1.00 77.88 80 ASP A C 1
ATOM 635 O O . ASP A 1 80 ? 0.728 -0.642 -19.236 1.00 77.88 80 ASP A O 1
ATOM 639 N N . VAL A 1 81 ? -0.627 1.098 -18.841 1.00 87.12 81 VAL A N 1
ATOM 640 C CA . VAL A 1 81 ? 0.249 1.735 -17.866 1.00 87.12 81 VAL A CA 1
ATOM 641 C C . VAL A 1 81 ? -0.051 1.099 -16.520 1.00 87.12 81 VAL A C 1
ATOM 643 O O . VAL A 1 81 ? -1.168 1.161 -16.007 1.00 87.12 81 VAL A O 1
ATOM 646 N N . VAL A 1 82 ? 0.963 0.466 -15.943 1.00 90.38 82 VAL A N 1
ATOM 647 C CA . VAL A 1 82 ? 0.845 -0.199 -14.650 1.00 90.38 82 VAL A CA 1
ATOM 648 C C . VAL A 1 82 ? 1.718 0.505 -13.640 1.00 90.38 82 VAL A C 1
ATOM 650 O O . VAL A 1 82 ? 2.762 1.080 -13.940 1.00 90.38 82 VAL A O 1
ATOM 653 N N . MET A 1 83 ? 1.287 0.424 -12.401 1.00 91.75 83 MET A N 1
ATOM 654 C CA . MET A 1 83 ? 2.068 0.825 -11.265 1.00 91.75 83 MET A CA 1
ATOM 655 C C . MET A 1 83 ? 2.680 -0.404 -10.610 1.00 91.75 83 MET A C 1
ATOM 657 O O . MET A 1 83 ? 1.999 -1.393 -10.334 1.00 91.75 83 MET A O 1
ATOM 661 N N . ILE A 1 84 ? 3.964 -0.297 -10.299 1.00 93.06 84 ILE A N 1
ATOM 662 C CA . ILE A 1 84 ? 4.717 -1.316 -9.584 1.00 93.06 84 ILE A CA 1
ATOM 663 C C . ILE A 1 84 ? 5.063 -0.763 -8.217 1.00 93.06 84 ILE A C 1
ATOM 665 O O . ILE A 1 84 ? 5.835 0.187 -8.114 1.00 93.06 84 ILE A O 1
ATOM 669 N N . ALA A 1 85 ? 4.488 -1.355 -7.178 1.00 94.25 85 ALA A N 1
ATOM 670 C CA . ALA A 1 85 ? 4.786 -1.049 -5.792 1.00 94.25 85 ALA A CA 1
ATOM 671 C C . ALA A 1 85 ? 5.922 -1.947 -5.283 1.00 94.25 85 ALA A C 1
ATOM 673 O O . ALA A 1 85 ? 5.836 -3.174 -5.330 1.00 94.25 85 ALA A O 1
ATOM 674 N N . PHE A 1 86 ? 6.965 -1.309 -4.767 1.00 94.69 86 PHE A N 1
ATOM 675 C CA . PHE A 1 86 ? 8.119 -1.889 -4.100 1.00 94.69 86 PHE A CA 1
ATOM 676 C C . PHE A 1 86 ? 7.927 -1.755 -2.594 1.00 94.69 86 PHE A C 1
ATOM 678 O O . PHE A 1 86 ? 7.934 -0.651 -2.040 1.00 94.69 86 PHE A O 1
ATOM 685 N N . LEU A 1 87 ? 7.727 -2.894 -1.942 1.00 94.50 87 LEU A N 1
ATOM 686 C CA . LEU A 1 87 ? 7.467 -2.989 -0.513 1.00 94.50 87 LEU A CA 1
ATOM 687 C C . LEU A 1 87 ? 8.612 -3.697 0.212 1.00 94.50 87 LEU A C 1
ATOM 689 O O . LEU A 1 87 ? 9.308 -4.515 -0.396 1.00 94.50 87 LEU A O 1
ATOM 693 N N . PRO A 1 88 ? 8.777 -3.454 1.523 1.00 93.69 88 PRO A N 1
ATOM 694 C CA . PRO A 1 88 ? 9.729 -4.200 2.332 1.00 93.69 88 PRO A CA 1
ATOM 695 C C . PRO A 1 88 ? 9.494 -5.720 2.224 1.00 93.69 88 PRO A C 1
ATOM 697 O O . PRO A 1 88 ? 8.333 -6.157 2.204 1.00 93.69 88 PRO A O 1
ATOM 700 N N . PRO A 1 89 ? 10.560 -6.536 2.130 1.00 92.75 89 PRO A N 1
ATOM 701 C CA . PRO A 1 89 ? 10.463 -7.968 1.842 1.00 92.75 89 PRO A CA 1
ATOM 702 C C . PRO A 1 89 ? 9.681 -8.755 2.902 1.00 92.75 89 PRO A C 1
ATOM 704 O O . PRO A 1 89 ? 9.086 -9.787 2.596 1.00 92.75 89 PRO A O 1
ATOM 707 N N . GLU A 1 90 ? 9.609 -8.254 4.135 1.00 92.38 90 GLU A N 1
ATOM 708 C CA . GLU A 1 90 ? 8.879 -8.869 5.248 1.00 92.38 90 GLU A CA 1
ATOM 709 C C . GLU A 1 90 ? 7.367 -8.942 4.975 1.00 92.38 90 GLU A C 1
ATOM 711 O O . GLU A 1 90 ? 6.663 -9.800 5.515 1.00 92.38 90 GLU A O 1
ATOM 716 N N . ASN A 1 91 ? 6.863 -8.063 4.103 1.00 91.69 91 ASN A N 1
ATOM 717 C CA . ASN A 1 91 ? 5.450 -7.989 3.751 1.00 91.69 91 ASN A CA 1
ATOM 718 C C . ASN A 1 91 ? 5.044 -8.962 2.636 1.00 91.69 91 ASN A C 1
ATOM 720 O O . ASN A 1 91 ? 3.847 -9.127 2.412 1.00 91.69 91 ASN A O 1
ATOM 724 N N . LEU A 1 92 ? 5.990 -9.652 1.980 1.00 92.12 92 LEU A N 1
ATOM 725 C CA . LEU A 1 92 ? 5.697 -10.583 0.880 1.00 92.12 92 LEU A CA 1
ATOM 726 C C . LEU A 1 92 ? 4.651 -11.636 1.270 1.00 92.12 92 LEU A C 1
ATOM 728 O O . LEU A 1 92 ? 3.685 -11.855 0.549 1.00 92.12 92 LEU A O 1
ATOM 732 N N . SER A 1 93 ? 4.799 -12.232 2.456 1.00 91.31 93 SER A N 1
ATOM 733 C CA . SER A 1 93 ? 3.880 -13.257 2.984 1.00 91.31 93 SER A CA 1
ATOM 734 C C . SER A 1 93 ? 2.440 -12.768 3.198 1.00 91.31 93 SER A C 1
ATOM 736 O O . SER A 1 93 ? 1.516 -13.572 3.335 1.00 91.31 93 SER A O 1
ATOM 738 N N . ARG A 1 94 ? 2.247 -11.447 3.249 1.00 90.81 94 ARG A N 1
ATOM 739 C CA . ARG A 1 94 ? 0.971 -10.788 3.533 1.00 90.81 94 ARG A CA 1
ATOM 740 C C . ARG A 1 94 ? 0.349 -10.126 2.307 1.00 90.81 94 ARG A C 1
ATOM 742 O O . ARG A 1 94 ? -0.833 -9.787 2.358 1.00 90.81 94 ARG A O 1
ATOM 749 N N . LEU A 1 95 ? 1.115 -9.956 1.231 1.00 91.19 95 LEU A N 1
ATOM 750 C CA . LEU A 1 95 ? 0.636 -9.382 -0.019 1.00 91.19 95 LEU A CA 1
ATOM 751 C C . LEU A 1 95 ? -0.246 -10.384 -0.763 1.00 91.19 95 LEU A C 1
ATOM 753 O O . LEU A 1 95 ? 0.122 -11.542 -0.958 1.00 91.19 95 LEU A O 1
ATOM 757 N N . ARG A 1 96 ? -1.427 -9.937 -1.185 1.00 92.50 96 ARG A N 1
ATOM 758 C CA . ARG A 1 96 ? -2.389 -10.740 -1.943 1.00 92.50 96 ARG A CA 1
ATOM 759 C C . ARG A 1 96 ? -3.055 -9.911 -3.032 1.00 92.50 96 ARG A C 1
ATOM 761 O O . ARG A 1 96 ? -3.322 -8.724 -2.865 1.00 92.50 96 ARG A O 1
ATOM 768 N N . VAL A 1 97 ? -3.376 -10.580 -4.134 1.00 92.25 97 VAL A N 1
ATOM 769 C CA . VAL A 1 97 ? -4.211 -10.023 -5.205 1.00 92.25 97 VAL A CA 1
ATOM 770 C C . VAL A 1 97 ? -5.565 -9.593 -4.627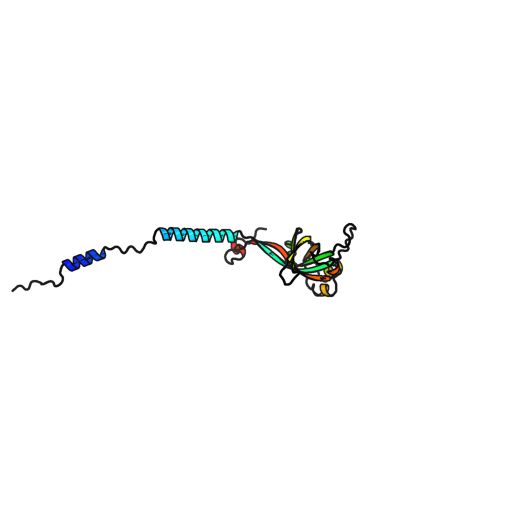 1.00 92.25 97 VAL A C 1
ATOM 772 O O . VAL A 1 97 ? -6.130 -10.282 -3.777 1.00 92.25 97 VAL A O 1
ATOM 775 N N . GLY A 1 98 ? -6.067 -8.440 -5.067 1.00 90.00 98 GLY A N 1
ATOM 776 C CA . GLY A 1 98 ? -7.309 -7.829 -4.590 1.00 90.00 98 GLY A CA 1
ATOM 777 C C . GLY A 1 98 ? -7.156 -6.899 -3.381 1.00 90.00 98 GLY A C 1
ATOM 778 O O . GLY A 1 98 ? -8.099 -6.173 -3.066 1.00 90.00 98 GLY A O 1
ATOM 779 N N . GLN A 1 99 ? -5.991 -6.864 -2.721 1.00 92.12 99 GLN A N 1
ATOM 780 C CA . GLN A 1 99 ? -5.707 -5.851 -1.697 1.00 92.12 99 GLN A CA 1
ATOM 781 C C . GLN A 1 99 ? -5.672 -4.446 -2.303 1.00 92.12 99 GLN A C 1
ATOM 783 O O . GLN A 1 99 ? -5.406 -4.275 -3.492 1.00 92.12 99 GLN A O 1
ATOM 788 N N . LYS A 1 100 ? -5.939 -3.430 -1.479 1.00 92.44 100 LYS A N 1
ATOM 789 C CA . LYS A 1 100 ? -5.959 -2.031 -1.910 1.00 92.44 100 LYS A CA 1
ATOM 790 C C . LYS A 1 100 ? -4.591 -1.384 -1.724 1.00 92.44 100 LYS A C 1
ATOM 792 O O . LYS A 1 100 ? -4.009 -1.430 -0.641 1.00 92.44 100 LYS A O 1
ATOM 797 N N . VAL A 1 101 ? -4.120 -0.736 -2.780 1.00 92.56 101 VAL A N 1
ATOM 798 C CA . VAL A 1 101 ? -2.999 0.203 -2.772 1.00 92.56 101 VAL A CA 1
ATOM 799 C C . VAL A 1 101 ? -3.568 1.611 -2.716 1.00 92.56 101 VAL A C 1
ATOM 801 O O . VAL A 1 101 ? -4.473 1.945 -3.477 1.00 92.56 101 VAL A O 1
ATOM 804 N N . PHE A 1 102 ? -3.041 2.436 -1.823 1.00 91.94 102 PHE A N 1
ATOM 805 C CA . PHE A 1 102 ? -3.411 3.834 -1.681 1.00 91.94 102 PHE A CA 1
ATOM 806 C C . PHE A 1 102 ? -2.264 4.713 -2.168 1.00 91.94 102 PHE A C 1
ATOM 808 O O . PHE A 1 102 ? -1.176 4.695 -1.592 1.00 91.94 102 PHE A O 1
ATOM 815 N N . LEU A 1 103 ? -2.517 5.483 -3.224 1.00 88.44 103 LEU A N 1
ATOM 816 C CA . LEU A 1 103 ? -1.571 6.442 -3.782 1.00 88.44 103 LEU A CA 1
ATOM 817 C C . LEU A 1 103 ? -1.788 7.829 -3.192 1.00 88.44 103 LEU A C 1
ATOM 819 O O . LEU A 1 103 ? -2.902 8.342 -3.275 1.00 88.44 103 LEU A O 1
ATOM 823 N N . GLY A 1 104 ? -0.741 8.476 -2.686 1.00 83.56 104 GLY A N 1
ATOM 824 C CA . GLY A 1 104 ? -0.792 9.912 -2.401 1.00 83.56 104 GLY A CA 1
ATOM 825 C C . GLY A 1 104 ? -0.579 10.721 -3.681 1.00 83.56 104 GLY A C 1
ATOM 826 O O . GLY A 1 104 ? 0.564 10.877 -4.103 1.00 83.56 104 GLY A O 1
ATOM 827 N N . ILE A 1 105 ? -1.654 11.215 -4.308 1.00 73.38 105 ILE A N 1
ATOM 828 C CA . ILE A 1 105 ? -1.557 11.997 -5.559 1.00 73.38 105 ILE A CA 1
ATOM 829 C C . ILE A 1 105 ? -1.259 13.470 -5.273 1.00 73.38 105 ILE A C 1
ATOM 831 O O . ILE A 1 105 ? -0.509 14.105 -6.013 1.00 73.38 105 ILE A O 1
ATOM 835 N N . ASP A 1 106 ? -1.823 14.021 -4.200 1.00 69.12 106 ASP A N 1
ATOM 836 C CA . ASP A 1 106 ? -1.682 15.432 -3.871 1.00 69.12 106 ASP A CA 1
ATOM 837 C C . ASP A 1 106 ? -1.346 15.675 -2.394 1.00 69.12 106 ASP A C 1
ATOM 839 O O . ASP A 1 106 ? -1.479 14.817 -1.519 1.00 69.12 106 ASP A O 1
ATOM 843 N N . LYS A 1 107 ? -0.899 16.903 -2.113 1.00 67.56 107 LYS A N 1
ATOM 844 C CA . LYS A 1 107 ? -0.694 17.386 -0.740 1.00 67.56 107 LYS A CA 1
ATOM 845 C C . LYS A 1 107 ? -2.015 17.681 -0.017 1.00 67.56 107 LYS A C 1
ATOM 847 O O . LYS A 1 107 ? -1.988 17.931 1.183 1.00 67.56 107 LYS A O 1
ATOM 852 N N . ALA A 1 108 ? -3.141 17.678 -0.737 1.00 68.38 108 ALA A N 1
ATOM 853 C CA . ALA A 1 108 ? -4.473 17.890 -0.176 1.00 68.38 108 ALA A CA 1
ATOM 854 C C . ALA A 1 108 ? -5.023 16.628 0.515 1.00 68.38 108 ALA A C 1
ATOM 856 O O . ALA A 1 108 ? -6.026 16.705 1.219 1.00 68.38 108 ALA A O 1
ATOM 857 N N . GLY A 1 109 ? -4.334 15.490 0.373 1.00 68.44 109 GLY A N 1
ATOM 858 C CA . GLY A 1 109 ? -4.664 14.240 1.047 1.00 68.44 109 GLY A CA 1
ATOM 859 C C . GLY A 1 109 ? -5.592 13.334 0.243 1.00 68.44 109 GLY A C 1
ATOM 860 O O . GLY A 1 109 ? -6.071 12.340 0.791 1.00 68.44 109 GLY A O 1
ATOM 861 N N . ASN A 1 110 ? -5.829 13.625 -1.039 1.00 76.81 110 ASN A N 1
ATOM 862 C CA . ASN A 1 110 ? -6.565 12.726 -1.913 1.00 76.81 110 ASN A CA 1
ATOM 863 C C . ASN A 1 110 ? -5.741 11.463 -2.152 1.00 76.81 110 ASN A C 1
ATOM 865 O O . ASN A 1 110 ? -4.616 11.494 -2.666 1.00 76.81 110 ASN A O 1
ATOM 869 N N . ARG A 1 111 ? -6.334 10.334 -1.758 1.00 83.81 111 ARG A N 1
ATOM 870 C CA . ARG A 1 111 ? -5.751 9.008 -1.924 1.00 83.81 111 ARG A CA 1
ATOM 871 C C . ARG A 1 111 ? -6.486 8.256 -3.017 1.00 83.81 111 ARG A C 1
ATOM 873 O O . ARG A 1 111 ? -7.690 8.034 -2.904 1.00 83.81 111 ARG A O 1
ATOM 880 N N . LEU A 1 112 ? -5.761 7.827 -4.043 1.00 86.62 112 LEU A N 1
ATOM 881 C CA . LEU A 1 112 ? -6.319 6.949 -5.068 1.00 86.62 112 LEU A CA 1
ATOM 882 C C . LEU A 1 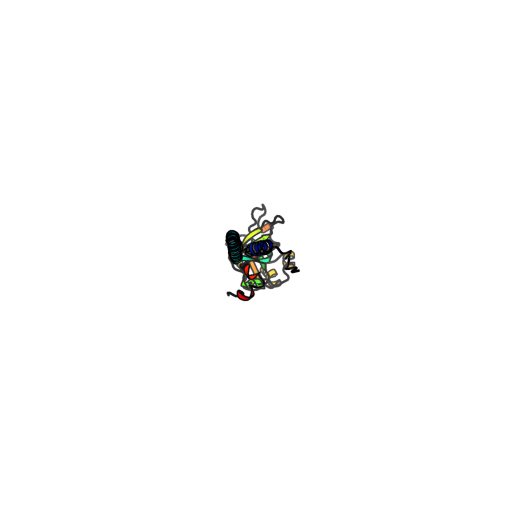112 ? -6.228 5.503 -4.588 1.00 86.62 112 LEU A C 1
ATOM 884 O O . LEU A 1 112 ? -5.140 5.033 -4.266 1.00 86.62 112 LEU A O 1
ATOM 888 N N . SER A 1 113 ? -7.369 4.816 -4.512 1.00 90.12 113 SER A N 1
ATOM 889 C CA . SER A 1 113 ? -7.437 3.410 -4.112 1.00 90.12 113 SER A CA 1
ATOM 890 C C . SER A 1 113 ? -7.477 2.519 -5.347 1.00 90.12 113 SER A C 1
ATOM 892 O O . SER A 1 113 ? -8.405 2.619 -6.146 1.00 90.12 113 SER A O 1
ATOM 894 N N . ILE A 1 114 ? -6.477 1.653 -5.492 1.00 90.94 114 ILE A N 1
ATOM 895 C CA . ILE A 1 114 ? -6.299 0.784 -6.656 1.00 90.94 114 ILE A CA 1
ATOM 896 C C . ILE A 1 114 ? -6.139 -0.664 -6.177 1.00 90.94 114 ILE A C 1
ATOM 898 O O . ILE A 1 114 ? -5.330 -0.912 -5.280 1.00 90.94 114 ILE A O 1
ATOM 902 N N . PRO A 1 115 ? -6.875 -1.639 -6.735 1.00 92.69 115 PRO A N 1
ATOM 903 C CA . PRO A 1 115 ? -6.686 -3.041 -6.386 1.00 92.69 115 PRO A CA 1
ATOM 904 C C . PRO A 1 115 ? -5.392 -3.609 -6.991 1.00 92.69 115 PRO A C 1
ATOM 906 O O . PRO A 1 115 ? -5.070 -3.361 -8.152 1.00 92.69 115 PRO A O 1
ATOM 909 N N . ILE A 1 116 ? -4.673 -4.427 -6.223 1.00 92.44 116 ILE A N 1
ATOM 910 C CA . ILE A 1 116 ? -3.534 -5.211 -6.715 1.00 92.44 116 ILE A CA 1
ATOM 911 C C . ILE A 1 116 ? -4.047 -6.290 -7.668 1.00 92.44 116 ILE A C 1
ATOM 913 O O . ILE A 1 116 ? -4.907 -7.086 -7.288 1.00 92.44 116 ILE A O 1
ATOM 917 N N . VAL A 1 117 ? -3.481 -6.362 -8.872 1.00 92.69 117 VAL A N 1
ATOM 918 C CA . VAL A 1 117 ? -3.827 -7.379 -9.881 1.00 92.69 117 VAL A CA 1
ATOM 919 C C . VAL A 1 117 ? -2.841 -8.539 -9.910 1.00 92.69 117 VAL A C 1
ATOM 921 O O . VAL A 1 117 ? -3.228 -9.658 -10.233 1.00 92.69 117 VAL A O 1
ATOM 924 N N . ALA A 1 118 ? -1.585 -8.302 -9.530 1.00 91.06 118 ALA A N 1
ATOM 925 C CA . ALA A 1 118 ? -0.571 -9.345 -9.444 1.00 91.06 118 ALA A CA 1
ATOM 926 C C . ALA A 1 118 ? 0.427 -9.061 -8.318 1.00 91.06 118 ALA A C 1
ATOM 928 O O . ALA A 1 118 ? 0.690 -7.912 -7.971 1.00 91.06 118 ALA A O 1
ATOM 929 N N . VAL A 1 119 ? 0.990 -10.124 -7.753 1.00 92.81 119 VAL A N 1
ATOM 930 C CA . VAL A 1 119 ? 2.062 -10.070 -6.754 1.00 92.81 119 VAL A CA 1
ATOM 931 C C . VAL A 1 119 ? 3.155 -11.016 -7.228 1.00 92.81 119 VAL A C 1
ATOM 933 O O . VAL A 1 119 ? 2.857 -12.150 -7.603 1.00 92.81 119 VAL A O 1
ATOM 936 N N . GLU A 1 120 ? 4.403 -10.556 -7.238 1.00 91.69 120 GLU A N 1
ATOM 937 C CA . GLU A 1 120 ? 5.531 -11.435 -7.545 1.00 91.69 120 GLU A CA 1
ATOM 938 C C . GLU A 1 120 ? 5.762 -12.397 -6.372 1.00 91.69 120 GLU A C 1
ATOM 940 O O . GLU A 1 120 ? 5.763 -11.959 -5.221 1.00 91.69 120 GLU A O 1
ATOM 945 N N . PRO A 1 121 ? 5.968 -13.697 -6.631 1.00 87.75 121 PRO A N 1
ATOM 946 C CA . PRO A 1 121 ? 6.102 -14.697 -5.574 1.00 87.75 121 PRO A CA 1
ATOM 947 C C . PRO A 1 121 ? 7.452 -14.640 -4.843 1.00 87.75 121 PRO A C 1
ATOM 949 O O . PRO A 1 121 ? 7.582 -15.223 -3.769 1.00 87.75 121 PRO A O 1
ATOM 952 N N . GLU A 1 122 ? 8.451 -13.958 -5.407 1.00 91.81 122 GLU A N 1
ATOM 953 C CA . GLU A 1 122 ? 9.818 -13.901 -4.889 1.00 91.81 122 GLU A CA 1
ATOM 954 C C . GLU A 1 122 ? 10.257 -12.459 -4.611 1.00 91.81 122 GLU A C 1
ATOM 956 O O . GLU A 1 122 ? 9.809 -11.505 -5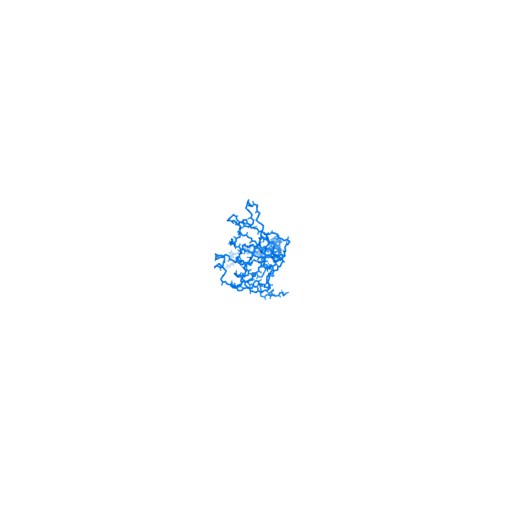.251 1.00 91.81 122 GLU A O 1
ATOM 961 N N . ILE A 1 123 ? 11.168 -12.299 -3.647 1.00 93.38 123 ILE A N 1
ATOM 962 C CA . ILE A 1 123 ? 11.798 -11.009 -3.354 1.00 93.38 123 ILE A CA 1
ATOM 963 C C . ILE A 1 123 ? 12.715 -10.652 -4.523 1.00 93.38 123 ILE A C 1
ATOM 965 O O . ILE A 1 123 ? 13.647 -11.393 -4.836 1.00 93.38 123 ILE A O 1
ATOM 969 N N . SER A 1 124 ? 12.503 -9.486 -5.128 1.00 91.94 124 SER A N 1
ATOM 970 C CA . SER A 1 124 ? 13.372 -9.006 -6.197 1.00 91.94 124 SER A CA 1
ATOM 971 C C . SER A 1 124 ? 14.527 -8.194 -5.637 1.00 91.94 124 SER A C 1
AT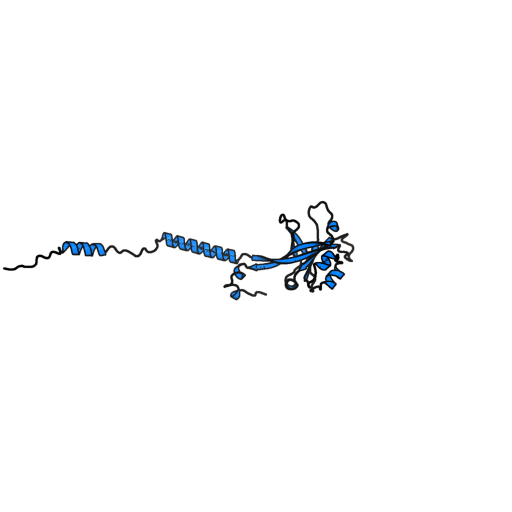OM 973 O O . SER A 1 124 ? 14.351 -7.310 -4.794 1.00 91.94 124 SER A O 1
ATOM 975 N N . SER A 1 125 ? 15.722 -8.445 -6.169 1.00 93.81 125 SER A N 1
ATOM 976 C CA . SER A 1 125 ? 16.867 -7.568 -5.953 1.00 93.81 125 SER A CA 1
ATOM 977 C C . SER A 1 125 ? 16.685 -6.243 -6.715 1.00 93.81 125 SER A C 1
ATOM 979 O O . SER A 1 125 ? 15.952 -6.199 -7.713 1.00 93.81 125 SER A O 1
ATOM 981 N N . PRO A 1 126 ? 17.366 -5.159 -6.296 1.00 90.31 126 PRO A N 1
ATOM 982 C CA . PRO A 1 126 ? 17.313 -3.876 -6.995 1.00 90.31 126 PRO A CA 1
ATOM 983 C C . PRO A 1 126 ? 17.731 -3.962 -8.466 1.00 90.31 126 PRO A C 1
ATOM 985 O O . PRO A 1 126 ? 17.117 -3.326 -9.315 1.00 90.31 126 PRO A O 1
ATOM 988 N N . SER A 1 127 ? 18.766 -4.744 -8.787 1.00 90.19 127 SER A N 1
ATOM 989 C CA . SER A 1 127 ? 19.239 -4.913 -10.166 1.00 90.19 127 SER A CA 1
ATOM 990 C C . SER A 1 127 ? 18.218 -5.650 -11.030 1.00 90.19 127 SER A C 1
ATOM 992 O O . SER A 1 127 ? 17.896 -5.169 -12.113 1.00 90.19 127 SER A O 1
ATOM 994 N N . LEU A 1 128 ? 17.651 -6.747 -10.517 1.00 90.75 128 LEU A N 1
ATOM 995 C CA . LEU A 1 128 ? 16.631 -7.524 -11.221 1.00 90.75 128 LEU A CA 1
ATOM 996 C C . LEU A 1 128 ? 15.362 -6.696 -11.461 1.00 90.75 128 LEU A C 1
ATOM 998 O O . LEU A 1 128 ? 14.803 -6.727 -12.553 1.00 90.75 128 LEU A O 1
ATOM 1002 N N . ALA A 1 129 ? 14.940 -5.903 -10.472 1.00 89.06 129 ALA A N 1
ATOM 1003 C CA . ALA A 1 129 ? 13.793 -5.008 -10.600 1.00 89.06 129 ALA A CA 1
ATOM 1004 C C . ALA A 1 129 ? 14.019 -3.932 -11.675 1.00 89.06 129 ALA A C 1
ATOM 1006 O O . ALA A 1 129 ? 13.129 -3.659 -12.480 1.00 89.06 129 ALA A O 1
ATOM 1007 N N . ARG A 1 130 ? 15.217 -3.333 -11.712 1.00 90.50 130 ARG A N 1
ATOM 1008 C CA . ARG A 1 130 ? 15.579 -2.313 -12.710 1.00 90.50 130 ARG A CA 1
ATOM 1009 C C . ARG A 1 130 ? 15.554 -2.868 -14.127 1.00 90.50 130 ARG A C 1
ATOM 1011 O O . ARG A 1 130 ? 15.029 -2.203 -15.013 1.00 90.50 130 ARG A O 1
ATOM 1018 N N . GLU A 1 131 ? 16.100 -4.064 -14.317 1.00 88.25 131 GLU A N 1
ATOM 1019 C CA . GLU A 1 131 ? 16.145 -4.729 -15.618 1.00 88.25 131 GLU A CA 1
ATOM 1020 C C . GLU A 1 131 ? 14.750 -5.179 -16.065 1.00 88.25 131 GLU A C 1
ATOM 1022 O O . GLU A 1 131 ? 14.315 -4.847 -17.165 1.00 88.25 131 GLU A O 1
ATOM 1027 N N . ARG A 1 132 ? 14.002 -5.858 -15.186 1.00 85.88 132 ARG A N 1
ATOM 1028 C CA . ARG A 1 132 ? 12.686 -6.428 -15.507 1.00 85.88 132 ARG A CA 1
ATOM 1029 C C . ARG A 1 132 ? 11.631 -5.374 -15.829 1.00 85.88 132 ARG A C 1
ATOM 1031 O O . ARG A 1 132 ? 10.771 -5.622 -16.668 1.00 85.88 132 ARG A O 1
ATOM 1038 N N . PHE A 1 133 ? 11.683 -4.223 -15.162 1.00 85.06 133 PHE A N 1
ATOM 1039 C CA . PHE A 1 133 ? 10.682 -3.165 -15.314 1.00 85.06 133 PHE A CA 1
ATOM 1040 C C . PHE A 1 133 ? 11.193 -1.929 -16.053 1.00 85.06 133 PHE A C 1
ATOM 1042 O O . PHE A 1 133 ? 10.506 -0.910 -16.059 1.00 85.06 133 PHE A O 1
ATOM 1049 N N . ALA A 1 134 ? 12.386 -2.012 -16.657 1.00 87.31 134 ALA A N 1
ATOM 1050 C CA . ALA A 1 134 ? 13.003 -0.934 -17.429 1.00 87.31 134 ALA A CA 1
ATOM 1051 C C . ALA A 1 134 ? 12.921 0.433 -16.718 1.00 87.31 134 ALA A C 1
ATOM 1053 O O . ALA A 1 134 ? 12.506 1.442 -17.291 1.00 87.31 134 ALA A O 1
ATOM 1054 N N . LEU A 1 135 ? 13.274 0.453 -15.428 1.00 86.12 135 LEU A N 1
ATOM 1055 C CA . LEU A 1 135 ? 13.117 1.639 -14.589 1.00 86.12 135 LEU A CA 1
ATOM 1056 C C . LEU A 1 135 ? 14.002 2.787 -15.097 1.00 86.12 135 LEU A C 1
ATOM 1058 O O . LEU A 1 135 ? 15.194 2.607 -15.348 1.00 86.12 135 LEU A O 1
ATOM 1062 N N . ASN A 1 136 ? 13.439 3.996 -15.176 1.00 86.69 136 ASN A N 1
ATOM 1063 C CA . ASN A 1 136 ? 14.208 5.209 -15.474 1.00 86.69 136 ASN A CA 1
ATOM 1064 C C . ASN A 1 136 ? 15.327 5.395 -14.418 1.00 86.69 136 ASN A C 1
ATOM 1066 O O . ASN A 1 136 ? 15.065 5.145 -13.238 1.00 86.69 136 ASN A O 1
ATOM 1070 N N . PRO A 1 137 ? 16.540 5.860 -14.785 1.00 84.12 137 PRO A N 1
ATOM 1071 C CA . PRO A 1 137 ? 17.620 6.212 -13.861 1.00 84.12 137 PRO A CA 1
ATOM 1072 C C . PRO A 1 137 ? 17.199 6.859 -12.529 1.00 84.12 137 PRO A C 1
ATOM 1074 O O . PRO A 1 137 ? 17.733 6.482 -11.488 1.00 84.12 137 PRO A O 1
ATOM 1077 N N . GLY A 1 138 ? 16.232 7.787 -12.530 1.00 84.25 138 GLY A N 1
ATOM 1078 C CA . GLY A 1 138 ? 15.726 8.407 -11.295 1.00 84.25 138 GLY A CA 1
ATOM 1079 C C . GLY A 1 138 ? 15.007 7.417 -10.368 1.00 84.25 138 GLY A C 1
ATOM 1080 O O . GLY A 1 138 ? 15.308 7.336 -9.179 1.00 84.25 138 GLY A O 1
ATOM 1081 N N . ALA A 1 139 ? 14.109 6.600 -10.922 1.00 84.06 139 ALA A N 1
ATOM 1082 C CA . ALA A 1 139 ? 13.411 5.543 -10.190 1.00 84.06 139 ALA A CA 1
ATOM 1083 C C . ALA A 1 139 ? 14.355 4.411 -9.761 1.00 84.06 139 ALA A C 1
ATOM 1085 O O . ALA A 1 139 ? 14.254 3.894 -8.649 1.00 84.06 139 ALA A O 1
ATOM 1086 N N . ALA A 1 140 ? 15.330 4.075 -10.607 1.00 86.44 140 ALA A N 1
ATOM 1087 C CA . ALA A 1 140 ? 16.353 3.086 -10.305 1.00 86.44 140 ALA A CA 1
ATOM 1088 C C . ALA A 1 140 ? 17.191 3.477 -9.075 1.00 86.44 140 ALA A C 1
ATOM 1090 O O . ALA A 1 140 ? 17.532 2.605 -8.277 1.00 86.44 140 ALA A O 1
ATOM 1091 N N . GLN A 1 141 ? 17.495 4.767 -8.893 1.00 86.69 141 GLN A N 1
ATOM 1092 C CA . GLN A 1 141 ? 18.222 5.265 -7.719 1.00 86.69 141 GLN A CA 1
ATOM 1093 C C . GLN A 1 141 ? 17.391 5.240 -6.434 1.00 86.69 141 GLN A C 1
ATOM 1095 O O . GLN A 1 141 ? 17.964 5.101 -5.358 1.00 86.69 141 GLN A O 1
ATOM 1100 N N . ALA A 1 142 ? 16.063 5.344 -6.525 1.00 86.00 142 ALA A N 1
ATOM 1101 C CA . ALA A 1 142 ? 15.185 5.270 -5.358 1.00 86.00 142 ALA A CA 1
ATOM 1102 C C . ALA A 1 142 ? 15.068 3.836 -4.806 1.00 86.00 142 ALA A C 1
ATOM 1104 O O . ALA A 1 142 ? 14.932 3.637 -3.600 1.00 86.00 142 ALA A O 1
ATOM 1105 N N . ILE A 1 143 ? 15.173 2.826 -5.676 1.00 86.94 143 ILE A N 1
ATOM 1106 C CA . ILE A 1 143 ? 15.092 1.410 -5.300 1.00 86.94 143 ILE A CA 1
ATOM 1107 C C . ILE A 1 143 ? 16.508 0.874 -5.089 1.00 86.94 143 ILE A C 1
ATOM 1109 O O . ILE A 1 143 ? 17.198 0.467 -6.027 1.00 86.94 143 ILE A O 1
ATOM 1113 N N . THR A 1 144 ? 16.965 0.916 -3.839 1.00 88.88 144 THR A N 1
ATOM 1114 C CA . THR A 1 144 ? 18.311 0.472 -3.425 1.00 88.88 144 THR A CA 1
ATOM 1115 C C . THR A 1 144 ? 18.303 -0.806 -2.593 1.00 88.88 144 THR A C 1
ATOM 1117 O O . THR A 1 144 ? 19.353 -1.417 -2.413 1.00 88.88 144 THR A O 1
ATOM 1120 N N . GLN A 1 145 ? 17.134 -1.234 -2.117 1.00 91.75 145 GLN A N 1
ATOM 1121 C CA . GLN A 1 145 ? 16.972 -2.377 -1.224 1.00 91.75 145 GLN A CA 1
ATOM 1122 C C . GLN A 1 145 ? 16.153 -3.489 -1.894 1.00 91.75 145 GLN A C 1
ATOM 1124 O O . GLN A 1 145 ? 15.349 -3.197 -2.782 1.00 91.75 145 GLN A O 1
ATOM 1129 N N . PRO A 1 146 ? 16.342 -4.762 -1.500 1.00 93.50 146 PRO A N 1
ATOM 1130 C CA . PRO A 1 146 ? 15.468 -5.853 -1.922 1.00 93.50 146 PRO A CA 1
ATOM 1131 C C . PRO A 1 146 ? 14.011 -5.548 -1.575 1.00 93.50 146 PRO A C 1
ATOM 1133 O O . PRO A 1 146 ? 13.733 -4.955 -0.533 1.00 93.50 146 PRO A O 1
ATOM 1136 N N . SER A 1 147 ? 13.076 -5.924 -2.442 1.00 93.56 147 SER A N 1
ATOM 1137 C CA . SER A 1 147 ? 11.667 -5.573 -2.252 1.00 93.56 147 SER A CA 1
ATOM 1138 C C . SER A 1 147 ? 10.725 -6.662 -2.745 1.00 93.56 147 SER A C 1
ATOM 1140 O O . SER A 1 147 ? 10.987 -7.340 -3.740 1.00 93.56 147 SER A O 1
ATOM 1142 N N . ALA A 1 148 ? 9.606 -6.803 -2.041 1.00 94.62 148 ALA A N 1
ATOM 1143 C CA . ALA A 1 148 ? 8.434 -7.502 -2.538 1.00 94.62 148 ALA A CA 1
ATOM 1144 C C . ALA A 1 148 ? 7.734 -6.614 -3.574 1.00 94.62 148 ALA A C 1
ATOM 1146 O O . ALA A 1 148 ? 7.634 -5.399 -3.381 1.00 94.62 148 ALA A O 1
ATOM 1147 N N . ILE A 1 149 ? 7.260 -7.211 -4.666 1.00 94.06 149 ILE A N 1
ATOM 1148 C CA . ILE A 1 149 ? 6.660 -6.465 -5.771 1.00 94.06 149 ILE A CA 1
ATOM 1149 C C . ILE A 1 149 ? 5.170 -6.770 -5.865 1.00 94.06 149 ILE A C 1
ATOM 1151 O O . ILE A 1 149 ? 4.765 -7.929 -5.961 1.00 94.06 149 ILE A O 1
ATOM 1155 N N . ALA A 1 150 ? 4.367 -5.712 -5.903 1.00 93.69 150 ALA A N 1
ATOM 1156 C CA . ALA A 1 150 ? 2.958 -5.774 -6.259 1.00 93.69 150 ALA A CA 1
ATOM 1157 C C . ALA A 1 150 ? 2.690 -4.912 -7.496 1.00 93.69 150 ALA A C 1
ATOM 1159 O O . ALA A 1 150 ? 3.246 -3.825 -7.642 1.00 93.69 150 ALA A O 1
ATOM 1160 N N . VAL A 1 151 ? 1.826 -5.396 -8.382 1.00 92.69 151 VAL A N 1
ATOM 1161 C CA . VAL A 1 151 ? 1.449 -4.732 -9.630 1.00 92.69 151 VAL A CA 1
ATOM 1162 C C . VAL A 1 151 ? -0.022 -4.349 -9.555 1.00 92.69 151 VAL A C 1
ATOM 1164 O O . VAL A 1 151 ? -0.873 -5.165 -9.188 1.00 92.69 151 VAL A O 1
ATOM 1167 N N . ALA A 1 152 ? -0.320 -3.107 -9.915 1.00 91.69 152 ALA A N 1
ATOM 1168 C CA . ALA A 1 152 ? -1.663 -2.551 -9.938 1.00 91.69 152 ALA A CA 1
ATOM 1169 C C . ALA A 1 152 ? -1.874 -1.741 -11.234 1.00 91.69 152 ALA A C 1
ATOM 1171 O O . ALA A 1 152 ? -0.934 -1.085 -11.687 1.00 91.69 152 ALA A O 1
ATOM 1172 N N . PRO A 1 153 ? -3.066 -1.769 -11.853 1.00 90.75 153 PRO A N 1
ATOM 1173 C CA . PRO A 1 153 ? -3.358 -0.963 -13.035 1.00 90.75 153 PRO A CA 1
ATOM 1174 C C . PRO A 1 153 ? -3.333 0.519 -12.659 1.00 90.75 153 PRO A C 1
ATOM 1176 O O . PRO A 1 153 ? -3.845 0.901 -11.608 1.00 90.75 153 PRO A O 1
ATOM 1179 N N . PHE A 1 154 ? -2.723 1.359 -13.491 1.00 87.12 154 PHE A N 1
ATOM 1180 C CA . PHE A 1 154 ? -2.636 2.787 -13.216 1.00 87.12 154 PHE A CA 1
ATOM 1181 C C . PHE A 1 154 ? -3.528 3.567 -14.173 1.00 87.12 154 PHE A C 1
ATOM 1183 O O . PHE A 1 154 ? -3.164 3.832 -15.317 1.00 87.12 154 PHE A O 1
ATOM 1190 N N . GLU A 1 155 ? -4.686 3.979 -13.667 1.00 81.19 155 GLU A N 1
ATOM 1191 C CA . GLU A 1 155 ? -5.607 4.847 -14.388 1.00 81.19 155 GLU A CA 1
ATOM 1192 C C . GLU A 1 155 ? -5.761 6.167 -13.616 1.00 81.19 155 GLU A C 1
ATOM 1194 O O . GLU A 1 155 ? -6.369 6.194 -12.539 1.00 81.19 155 GLU A O 1
ATOM 1199 N N . PRO A 1 156 ? -5.156 7.272 -14.093 1.00 70.00 156 PRO A N 1
ATOM 1200 C CA . PRO A 1 156 ? -5.295 8.560 -13.436 1.00 70.00 156 PRO A CA 1
ATOM 1201 C C . PRO A 1 156 ? -6.740 9.052 -13.582 1.00 70.00 156 PRO A C 1
ATOM 1203 O O . PRO A 1 156 ? -7.273 9.159 -14.681 1.00 70.00 156 PRO A O 1
ATOM 1206 N N . SER A 1 157 ? -7.372 9.402 -12.465 1.00 66.50 157 SER A N 1
ATOM 1207 C CA . SER A 1 157 ? -8.733 9.948 -12.419 1.00 66.50 157 SER A CA 1
ATOM 1208 C C . SER A 1 157 ? -8.703 11.326 -11.742 1.00 66.50 157 SER A C 1
ATOM 1210 O O . SER A 1 157 ? -8.057 11.439 -10.699 1.00 66.50 157 SER A O 1
ATOM 1212 N N . PRO A 1 158 ? -9.368 12.390 -12.239 1.00 58.31 158 PRO A N 1
ATOM 1213 C CA . PRO A 1 158 ? -9.703 12.778 -13.606 1.00 58.31 158 PRO A CA 1
ATOM 1214 C C . PRO A 1 158 ? -8.764 13.929 -14.035 1.00 58.31 158 PRO A C 1
ATOM 1216 O O . PRO A 1 158 ? -9.162 15.092 -14.103 1.00 58.31 158 PRO A O 1
ATOM 1219 N N . THR A 1 159 ? -7.479 13.643 -14.244 1.00 60.81 159 THR A N 1
ATOM 1220 C CA . THR A 1 159 ? -6.548 14.663 -14.761 1.00 60.81 159 THR A CA 1
ATOM 1221 C C . THR A 1 159 ? -6.582 14.598 -16.286 1.00 60.81 159 THR A C 1
ATOM 1223 O O . THR A 1 159 ? -6.640 13.510 -16.845 1.00 60.81 159 THR A O 1
ATOM 1226 N N . SER A 1 160 ? -6.545 15.735 -16.983 1.00 63.00 160 SER A N 1
ATOM 1227 C CA . SER A 1 160 ? -6.597 15.831 -18.458 1.00 63.00 160 SER A CA 1
ATOM 1228 C C . SER A 1 160 ? -5.398 15.204 -19.194 1.00 63.00 160 SER A C 1
ATOM 1230 O O . SER A 1 160 ? -5.251 15.384 -20.403 1.00 63.00 160 SER A O 1
ATOM 1232 N N . LEU A 1 161 ? -4.525 14.500 -18.473 1.00 76.25 161 LEU A N 1
ATOM 1233 C CA . LEU A 1 161 ? -3.303 13.899 -18.977 1.00 76.25 161 LEU A CA 1
ATOM 1234 C C . LEU A 1 161 ? -3.480 12.381 -19.111 1.00 76.25 161 LEU A C 1
ATOM 1236 O O . LEU A 1 161 ? -4.019 11.746 -18.202 1.00 76.25 161 LEU A O 1
ATOM 1240 N N . PRO A 1 162 ? -3.000 11.778 -20.211 1.00 80.25 162 PRO A N 1
ATOM 1241 C CA . PRO A 1 162 ? -3.030 10.331 -20.377 1.00 80.25 162 PRO A CA 1
ATOM 1242 C C . PRO A 1 162 ? -2.130 9.639 -19.341 1.00 80.25 162 PRO A C 1
ATOM 1244 O O . PRO A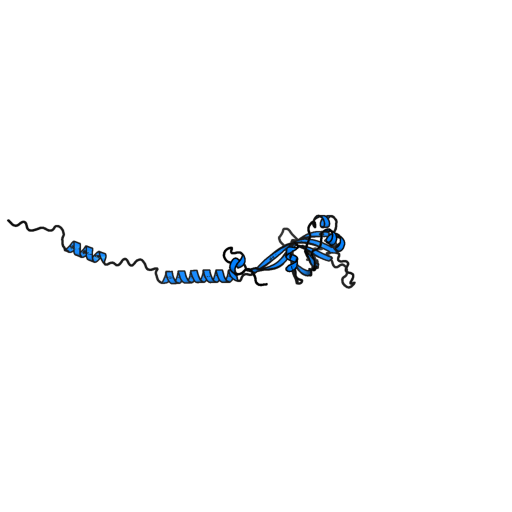 1 162 ? -1.122 10.203 -18.915 1.00 80.25 162 PRO A O 1
ATOM 1247 N N . ALA A 1 163 ? -2.437 8.386 -18.988 1.00 80.81 163 ALA A N 1
ATOM 1248 C CA . ALA A 1 163 ? -1.634 7.581 -18.057 1.00 80.81 163 ALA A CA 1
ATOM 1249 C C . ALA A 1 163 ? -0.149 7.500 -18.461 1.00 80.81 163 ALA A C 1
ATOM 1251 O O . ALA A 1 163 ? 0.739 7.502 -17.609 1.00 80.81 163 ALA A O 1
ATOM 1252 N N . SER A 1 164 ? 0.133 7.519 -19.767 1.00 83.19 164 SER A N 1
ATOM 1253 C CA . SER A 1 164 ? 1.490 7.512 -20.320 1.00 83.19 164 SER A CA 1
ATOM 1254 C C . SER A 1 164 ? 2.326 8.731 -19.919 1.00 83.19 164 SER A C 1
ATOM 1256 O O . SER A 1 164 ? 3.545 8.616 -19.813 1.00 83.19 164 SER A O 1
ATOM 1258 N N . ALA A 1 165 ? 1.697 9.875 -19.626 1.00 85.38 165 ALA A N 1
ATOM 1259 C CA . ALA A 1 165 ? 2.391 11.075 -19.155 1.00 85.38 165 ALA A CA 1
ATOM 1260 C C . ALA A 1 165 ? 3.012 10.894 -17.760 1.00 85.38 165 ALA A C 1
ATOM 1262 O O . ALA A 1 165 ? 3.904 11.649 -17.381 1.00 85.38 165 ALA A O 1
ATOM 1263 N N . TYR A 1 166 ? 2.558 9.892 -17.003 1.00 85.88 166 TYR A N 1
ATOM 1264 C CA . TYR A 1 166 ? 3.037 9.599 -15.656 1.00 85.88 166 TYR A CA 1
ATOM 1265 C C . TYR A 1 166 ? 4.133 8.531 -15.624 1.00 85.88 166 TYR A C 1
ATOM 1267 O O . TYR A 1 166 ? 4.688 8.272 -14.556 1.00 85.88 166 TYR A O 1
ATOM 1275 N N . VAL A 1 167 ? 4.486 7.926 -16.761 1.00 88.38 167 VAL A N 1
ATOM 1276 C CA . VAL A 1 167 ? 5.526 6.890 -16.832 1.00 88.38 167 VAL A CA 1
ATOM 1277 C C . VAL A 1 167 ? 6.864 7.432 -16.323 1.00 88.38 167 VAL A C 1
ATOM 1279 O O . VAL A 1 167 ? 7.328 8.496 -16.722 1.00 88.38 167 VAL A O 1
ATOM 1282 N N . GLY A 1 168 ? 7.491 6.681 -15.419 1.00 87.94 168 GLY A N 1
ATOM 1283 C CA . GLY A 1 168 ? 8.720 7.060 -14.727 1.00 87.94 168 GLY A CA 1
ATOM 1284 C C . GLY A 1 168 ? 8.504 7.887 -13.457 1.00 87.94 168 GLY A C 1
ATOM 1285 O O . GLY A 1 168 ? 9.475 8.132 -12.740 1.00 87.94 168 GLY A O 1
ATOM 1286 N N . SER A 1 169 ? 7.267 8.288 -13.147 1.00 88.56 169 SER A N 1
ATOM 1287 C CA . SER A 1 169 ? 6.948 8.982 -11.895 1.00 88.56 169 SER A CA 1
ATOM 1288 C C . SER A 1 169 ? 7.038 8.032 -10.708 1.00 88.56 169 SER A C 1
ATOM 1290 O O . SER A 1 169 ? 6.679 6.855 -10.807 1.00 88.56 169 SER A O 1
ATOM 1292 N N . ILE A 1 170 ? 7.499 8.568 -9.579 1.00 90.12 170 ILE A N 1
ATOM 1293 C CA . ILE A 1 170 ? 7.649 7.840 -8.319 1.00 90.12 170 ILE A CA 1
ATOM 1294 C C . ILE A 1 170 ? 6.613 8.375 -7.335 1.00 90.12 170 ILE A C 1
ATOM 1296 O O . ILE A 1 170 ? 6.515 9.586 -7.134 1.00 90.12 170 ILE A O 1
ATOM 1300 N N . TYR A 1 171 ? 5.879 7.472 -6.696 1.00 89.62 171 TYR A N 1
ATOM 1301 C CA . TYR A 1 171 ? 4.874 7.789 -5.690 1.00 89.62 171 TYR A CA 1
ATOM 1302 C C . TYR A 1 171 ? 5.176 7.081 -4.376 1.00 89.62 171 TYR A C 1
ATOM 1304 O O . TYR A 1 171 ? 5.745 5.990 -4.353 1.00 89.62 171 TYR A O 1
ATOM 1312 N N . HIS A 1 172 ? 4.740 7.685 -3.275 1.00 91.00 172 HIS A N 1
ATOM 1313 C CA . HIS A 1 172 ? 4.605 6.967 -2.015 1.00 91.00 172 HIS A CA 1
ATOM 1314 C C . HIS A 1 172 ? 3.277 6.226 -1.997 1.00 91.00 172 HIS A C 1
ATOM 1316 O O . HIS A 1 172 ? 2.235 6.797 -2.340 1.00 91.00 172 HIS A O 1
ATOM 1322 N N . VAL A 1 173 ? 3.332 4.960 -1.594 1.00 92.56 173 VAL A N 1
ATOM 1323 C CA . VAL A 1 173 ? 2.160 4.092 -1.558 1.00 92.56 173 VAL A CA 1
ATOM 1324 C C . VAL A 1 173 ? 2.024 3.403 -0.222 1.00 92.56 173 VAL A C 1
ATOM 1326 O O . VAL A 1 173 ? 3.015 2.983 0.370 1.00 92.56 173 VAL A O 1
ATOM 1329 N N . ASP A 1 174 ? 0.779 3.252 0.207 1.00 92.81 174 ASP A N 1
ATOM 1330 C CA . ASP A 1 174 ? 0.408 2.440 1.355 1.00 92.81 174 ASP A CA 1
ATOM 1331 C C . ASP A 1 174 ? -0.412 1.255 0.852 1.00 92.81 174 ASP A C 1
ATOM 1333 O O . ASP A 1 174 ? -1.467 1.435 0.245 1.00 92.81 174 ASP A O 1
ATOM 1337 N N . VAL A 1 175 ? 0.063 0.037 1.086 1.00 92.31 175 VAL A N 1
ATOM 1338 C CA . VAL A 1 175 ? -0.654 -1.185 0.708 1.00 92.31 175 VAL A CA 1
ATOM 1339 C C . VAL A 1 175 ? -1.283 -1.809 1.935 1.00 92.31 175 VAL A C 1
ATOM 1341 O O . VAL A 1 175 ? -0.615 -2.003 2.948 1.00 92.31 175 VAL A O 1
ATOM 1344 N N . GLU A 1 176 ? -2.562 -2.152 1.852 1.00 90.88 176 GLU A N 1
ATOM 1345 C CA . GLU A 1 176 ? -3.251 -2.873 2.917 1.00 90.88 176 GLU A CA 1
ATOM 1346 C C . GLU A 1 176 ? -2.765 -4.330 2.970 1.00 90.88 176 GLU A C 1
ATOM 1348 O O . GLU A 1 176 ? -3.154 -5.157 2.152 1.00 90.88 176 GLU A O 1
ATOM 1353 N N . VAL A 1 177 ? -1.910 -4.651 3.946 1.00 87.44 177 VAL A N 1
ATOM 1354 C CA . VAL A 1 177 ? -1.284 -5.979 4.116 1.00 87.44 177 VAL A CA 1
ATOM 1355 C C . VAL A 1 177 ? -1.984 -6.837 5.177 1.00 87.44 177 VAL A C 1
ATOM 1357 O O . VAL A 1 177 ? -1.478 -7.877 5.593 1.00 87.44 177 VAL A O 1
ATOM 1360 N N . GLY A 1 178 ? -3.154 -6.419 5.657 1.00 82.12 178 GLY A N 1
ATOM 1361 C CA . GLY A 1 178 ? -3.997 -7.207 6.556 1.00 82.12 178 GLY A CA 1
ATOM 1362 C C . GLY A 1 178 ? -4.683 -6.367 7.624 1.00 82.12 178 GLY A C 1
ATOM 1363 O O . GLY A 1 178 ? -4.657 -5.143 7.586 1.00 82.12 178 GLY A O 1
ATOM 1364 N N . SER A 1 179 ? -5.277 -7.032 8.613 1.00 74.62 179 SER A N 1
ATOM 1365 C CA . SER A 1 179 ? -5.958 -6.379 9.735 1.00 74.62 179 SER A CA 1
ATOM 1366 C C . SER A 1 179 ? -5.374 -6.844 11.062 1.00 74.62 179 SER A C 1
ATOM 1368 O O . SER A 1 179 ? -5.140 -8.041 11.246 1.00 74.62 179 SER A O 1
ATOM 1370 N N . ARG A 1 180 ? -5.184 -5.930 12.012 1.00 71.94 180 ARG A N 1
ATOM 1371 C CA . ARG A 1 180 ? -4.789 -6.253 13.385 1.00 71.94 180 ARG A CA 1
ATOM 1372 C C . ARG A 1 180 ? -5.852 -5.761 14.359 1.00 71.94 180 ARG A C 1
ATOM 1374 O O . ARG A 1 180 ? -6.372 -4.659 14.225 1.00 71.94 180 ARG A O 1
ATOM 1381 N N . ARG A 1 181 ? -6.187 -6.582 15.357 1.00 73.94 181 ARG A N 1
ATOM 1382 C CA . ARG A 1 181 ? -7.143 -6.197 16.408 1.00 73.94 181 ARG A CA 1
ATOM 1383 C C . ARG A 1 181 ? -6.511 -5.152 17.322 1.00 73.94 181 ARG A C 1
ATOM 1385 O O . ARG A 1 181 ? -5.388 -5.363 17.790 1.00 73.94 181 ARG A O 1
ATOM 1392 N N . VAL A 1 182 ? -7.243 -4.081 17.629 1.00 69.12 182 VAL A N 1
ATOM 1393 C CA . VAL A 1 182 ? -6.772 -2.979 18.494 1.00 69.12 182 VAL A CA 1
ATOM 1394 C C . VAL A 1 182 ? -6.356 -3.486 19.880 1.00 69.12 182 VAL A C 1
ATOM 1396 O O . VAL A 1 182 ? -5.366 -3.022 20.438 1.00 69.12 182 VAL A O 1
ATOM 1399 N N . ALA A 1 183 ? -7.011 -4.533 20.390 1.00 63.91 183 ALA A N 1
ATOM 1400 C CA . ALA A 1 183 ? -6.655 -5.170 21.660 1.00 63.91 183 ALA A CA 1
ATOM 1401 C C . ALA A 1 183 ? -5.196 -5.668 21.730 1.00 63.91 183 ALA A C 1
ATOM 1403 O O . ALA A 1 183 ? -4.600 -5.702 22.803 1.00 63.91 183 ALA A O 1
ATOM 1404 N N . SER A 1 184 ? -4.586 -6.012 20.589 1.00 60.56 184 SER A N 1
ATOM 1405 C CA . SER A 1 184 ? -3.188 -6.463 20.526 1.00 60.56 184 SER A CA 1
ATOM 1406 C C . SER A 1 184 ? -2.154 -5.328 20.593 1.00 60.56 184 SER A C 1
ATOM 1408 O O . SER A 1 184 ? -0.955 -5.612 20.599 1.00 60.56 184 SER A O 1
ATOM 1410 N N . LEU A 1 185 ? -2.602 -4.065 20.620 1.00 62.12 185 LEU A N 1
ATOM 1411 C CA . LEU A 1 185 ? -1.771 -2.882 20.874 1.00 62.12 185 LEU A CA 1
ATOM 1412 C C . LEU A 1 185 ? -1.682 -2.548 22.372 1.00 62.12 185 LEU A C 1
ATOM 1414 O O . LEU A 1 185 ? -0.845 -1.739 22.765 1.00 62.12 185 LEU A O 1
ATOM 1418 N N . LEU A 1 186 ? -2.504 -3.180 23.221 1.00 63.84 186 LEU A N 1
ATOM 1419 C CA . LEU A 1 186 ? -2.407 -3.032 24.670 1.00 63.84 186 LEU A CA 1
ATOM 1420 C C . LEU A 1 186 ? -1.279 -3.937 25.207 1.00 63.84 186 LEU A C 1
ATOM 1422 O O . LEU A 1 186 ? -1.371 -5.166 25.081 1.00 63.84 186 LEU A O 1
ATOM 1426 N N . PRO A 1 187 ? -0.229 -3.370 25.836 1.00 59.06 187 PRO A N 1
ATOM 1427 C CA . PRO A 1 187 ? 0.989 -4.101 26.199 1.00 59.06 187 PRO A CA 1
ATOM 1428 C C . PRO A 1 187 ? 0.756 -5.255 27.186 1.00 59.06 187 PRO A C 1
ATOM 1430 O O . PRO A 1 187 ? 1.532 -6.208 27.200 1.00 59.06 187 PRO A O 1
ATOM 1433 N N . LEU A 1 188 ? -0.326 -5.217 27.973 1.00 58.16 188 LEU A N 1
ATOM 1434 C CA . LEU A 1 188 ? -0.663 -6.283 28.923 1.00 58.16 188 LEU A CA 1
ATOM 1435 C C . LEU A 1 188 ? -1.387 -7.486 28.292 1.00 58.16 188 LEU A C 1
ATOM 1437 O O . LEU A 1 188 ? -1.332 -8.581 28.844 1.00 58.16 188 LEU A O 1
ATOM 1441 N N . VAL A 1 189 ? -2.067 -7.306 27.156 1.00 55.09 189 VAL A N 1
ATOM 1442 C CA . VAL A 1 189 ? -3.008 -8.305 26.610 1.00 55.09 189 VAL A CA 1
ATOM 1443 C C . VAL A 1 189 ? -2.442 -9.033 25.388 1.00 55.09 189 VAL A C 1
ATOM 1445 O O . VAL A 1 189 ? -2.782 -10.189 25.135 1.00 55.09 189 VAL A O 1
ATOM 1448 N N . GLY A 1 190 ? -1.503 -8.408 24.668 1.00 50.66 190 GLY A N 1
ATOM 1449 C CA . GLY A 1 190 ? -0.863 -8.997 23.487 1.00 50.66 190 GLY A CA 1
ATOM 1450 C C . GLY A 1 190 ? -0.147 -10.332 23.740 1.00 50.66 190 GLY A C 1
ATOM 1451 O O . GLY A 1 190 ? -0.043 -11.136 22.820 1.00 50.66 190 GLY A O 1
ATOM 1452 N N . ARG A 1 191 ? 0.282 -10.616 24.981 1.00 54.12 191 ARG A N 1
ATOM 1453 C CA . ARG A 1 191 ? 0.922 -11.895 25.345 1.00 54.12 191 ARG A CA 1
ATOM 1454 C C . ARG A 1 191 ? -0.031 -13.094 25.375 1.00 54.12 191 ARG A C 1
ATOM 1456 O O . ARG A 1 191 ? 0.446 -14.213 25.254 1.00 54.12 191 ARG A O 1
ATOM 1463 N N . PHE A 1 192 ? -1.340 -12.883 25.520 1.00 57.47 192 PHE A N 1
ATOM 1464 C CA . PHE A 1 192 ? -2.313 -13.982 25.610 1.00 57.47 192 PHE A CA 1
ATOM 1465 C C . PHE A 1 192 ? -2.987 -14.324 24.273 1.00 57.47 192 PHE A C 1
ATOM 1467 O O . PHE A 1 192 ? -3.575 -15.392 24.151 1.00 57.47 192 PHE A O 1
ATOM 1474 N N . PHE A 1 193 ? -2.900 -13.443 23.269 1.00 54.69 193 PHE A N 1
ATOM 1475 C CA . PHE A 1 193 ? -3.625 -13.581 21.994 1.00 54.69 193 PHE A CA 1
ATOM 1476 C C . PHE A 1 193 ? -2.731 -13.505 20.744 1.00 54.69 193 PHE A C 1
ATOM 1478 O O . PHE A 1 193 ? -3.234 -13.405 19.623 1.00 54.69 193 PHE A O 1
ATOM 1485 N N . GLY A 1 194 ? -1.409 -13.538 20.911 1.00 42.25 194 GLY A N 1
ATOM 1486 C CA . GLY A 1 194 ? -0.454 -13.563 19.805 1.00 42.25 194 GLY A CA 1
ATOM 1487 C C . GLY A 1 194 ? -0.247 -14.969 19.247 1.00 42.25 194 GLY A C 1
ATOM 1488 O O . GLY A 1 194 ? 0.706 -15.609 19.650 1.00 42.25 194 GLY A O 1
ATOM 1489 N N . GLU A 1 195 ? -1.151 -15.419 18.370 1.00 50.62 195 GLU A N 1
ATOM 1490 C CA . GLU A 1 195 ? -0.948 -16.320 17.211 1.00 50.62 195 GLU A CA 1
ATOM 1491 C C . GLU A 1 195 ? -2.240 -17.091 16.907 1.00 50.62 195 GLU A C 1
ATOM 1493 O O . GLU A 1 195 ? -2.561 -18.095 17.534 1.00 50.62 195 GLU A O 1
ATOM 1498 N N . SER A 1 196 ? -2.971 -16.650 15.884 1.00 48.19 196 SER A N 1
ATOM 1499 C CA . SER A 1 196 ? -3.757 -17.572 15.065 1.00 48.19 196 SER A CA 1
ATOM 1500 C C . SER A 1 196 ? -3.165 -17.517 13.661 1.00 48.19 196 SER A C 1
ATOM 1502 O O . SER A 1 196 ? -3.267 -16.477 13.004 1.00 48.19 196 SER A O 1
ATOM 1504 N N . ARG A 1 197 ? -2.467 -18.599 13.293 1.00 38.62 197 ARG A N 1
ATOM 1505 C CA . ARG A 1 197 ? -2.002 -18.897 11.930 1.00 38.62 197 ARG A CA 1
ATOM 1506 C C . ARG A 1 197 ? -3.132 -18.807 10.912 1.00 38.62 197 ARG A C 1
ATOM 1508 O O . ARG A 1 197 ? -4.273 -19.159 11.286 1.00 38.62 197 ARG A O 1
#

pLDDT: mean 78.0, std 15.26, range [38.44, 94.69]